Protein AF-A0A9C9YXN4-F1 (afdb_monomer_lite)

Foldseek 3Di:
DDDDDDDDDDDDDDDDDDDDALKDWFAFLVRWIWIARLVFQAIWTADPVRDIDQDDADWTATVVRDIWGADPRGTPDDPSSVVSVVPDPPPPPQAPDLCLLVVLLCFQLNPVRLVVVPPLNVVSVVLVVVVVVQCVVCVVVVNNNDDDPSSVVSVVSVVPCPSRPGDDRQDDCVPDQLLRVLLCFQLPSVNVVVVPPLNVVSVVLVVVLCVQCVVVVHPPDCDPSSVVSVVLVVVCPSRNGHCPVCVVVVD

Structure (mmCIF, N/CA/C/O backbone):
data_AF-A0A9C9YXN4-F1
#
_entry.id   AF-A0A9C9YXN4-F1
#
loop_
_atom_site.group_PDB
_atom_site.id
_atom_site.type_symbol
_atom_site.label_atom_id
_atom_site.label_alt_id
_atom_site.label_comp_id
_atom_site.label_asym_id
_atom_site.label_entity_id
_atom_site.label_seq_id
_atom_site.pdbx_PDB_ins_code
_atom_site.Cartn_x
_atom_site.Cartn_y
_atom_site.Cartn_z
_atom_site.occupancy
_atom_site.B_iso_or_equiv
_atom_site.auth_seq_id
_atom_site.auth_comp_id
_atom_site.auth_asym_id
_atom_site.auth_atom_id
_atom_site.pdbx_PDB_model_num
ATOM 1 N N . MET A 1 1 ? 14.602 47.178 -38.884 1.00 38.16 1 MET A N 1
ATOM 2 C CA . MET A 1 1 ? 14.966 46.500 -40.149 1.00 38.16 1 MET A CA 1
ATOM 3 C C . MET A 1 1 ? 14.949 44.998 -39.860 1.00 38.16 1 MET A C 1
ATOM 5 O O . MET A 1 1 ? 15.816 44.537 -39.139 1.00 38.16 1 MET A O 1
ATOM 9 N N . SER A 1 2 ? 13.812 44.312 -40.010 1.00 36.72 2 SER A N 1
ATOM 10 C CA . SER A 1 2 ? 13.400 43.561 -41.219 1.00 36.72 2 SER A CA 1
ATOM 11 C C . SER A 1 2 ? 14.492 42.596 -41.718 1.00 36.72 2 SER A C 1
ATOM 13 O O . SER A 1 2 ? 15.479 43.059 -42.269 1.00 36.72 2 SER A O 1
ATOM 15 N N . MET A 1 3 ? 14.368 41.287 -41.429 1.00 41.22 3 MET A N 1
ATOM 16 C CA . MET A 1 3 ? 13.885 40.204 -42.334 1.00 41.22 3 MET A CA 1
ATOM 17 C C . MET A 1 3 ? 15.101 39.442 -42.939 1.00 41.22 3 MET A C 1
ATOM 19 O O . MET A 1 3 ? 16.009 40.088 -43.433 1.00 41.22 3 MET A O 1
ATOM 23 N N . ARG A 1 4 ? 15.259 38.106 -42.900 1.00 47.56 4 ARG A N 1
ATOM 24 C CA . ARG A 1 4 ? 14.426 37.060 -43.523 1.00 47.56 4 ARG A CA 1
ATOM 25 C C . ARG A 1 4 ? 14.815 35.635 -43.077 1.00 47.56 4 ARG A C 1
ATOM 27 O O . ARG A 1 4 ? 15.971 35.339 -42.806 1.00 47.56 4 ARG A O 1
ATOM 34 N N . PHE A 1 5 ? 13.790 34.787 -43.114 1.00 48.50 5 PHE A N 1
ATOM 35 C CA . PHE A 1 5 ? 13.732 33.324 -43.075 1.00 48.50 5 PHE A CA 1
ATOM 36 C C . PHE A 1 5 ? 14.704 32.590 -44.020 1.00 48.50 5 PHE A C 1
ATOM 38 O O . PHE A 1 5 ? 14.835 32.990 -45.174 1.00 48.50 5 PHE A O 1
ATOM 45 N N . PHE A 1 6 ? 15.182 31.413 -43.594 1.00 48.78 6 PHE A N 1
ATOM 46 C CA . PHE A 1 6 ? 15.255 30.220 -44.450 1.00 48.78 6 PHE A CA 1
ATOM 47 C C . PHE A 1 6 ? 14.801 28.979 -43.665 1.00 48.78 6 PHE A C 1
ATOM 49 O O . PHE A 1 6 ? 15.363 28.625 -42.632 1.00 48.78 6 PHE A O 1
ATOM 56 N N . LEU A 1 7 ? 13.731 28.364 -44.167 1.00 50.19 7 LEU A N 1
ATOM 57 C CA . LEU A 1 7 ? 13.176 27.075 -43.763 1.00 50.19 7 LEU A CA 1
ATOM 58 C C . LEU A 1 7 ? 14.122 25.945 -44.193 1.00 50.19 7 LEU A C 1
ATOM 60 O O . LEU A 1 7 ? 14.446 25.858 -45.374 1.00 50.19 7 LEU A O 1
ATOM 64 N N . ILE A 1 8 ? 14.470 25.032 -43.284 1.00 53.16 8 ILE A N 1
ATOM 65 C CA . ILE A 1 8 ? 14.854 23.661 -43.651 1.00 53.16 8 ILE A CA 1
ATOM 66 C C . ILE A 1 8 ? 14.027 22.710 -42.789 1.00 53.16 8 ILE A C 1
ATOM 68 O O . ILE A 1 8 ? 14.271 22.532 -41.598 1.00 53.16 8 ILE A O 1
ATOM 72 N N . ALA A 1 9 ? 13.002 22.134 -43.413 1.00 51.09 9 ALA A N 1
ATOM 73 C CA . ALA A 1 9 ? 12.218 21.038 -42.873 1.00 51.09 9 ALA A CA 1
ATOM 74 C C . ALA A 1 9 ? 13.065 19.754 -42.919 1.00 51.09 9 ALA A C 1
ATOM 76 O O . ALA A 1 9 ? 13.276 19.182 -43.985 1.00 51.09 9 ALA A O 1
ATOM 77 N N . GLY A 1 10 ? 13.577 19.324 -41.765 1.00 50.50 10 GLY A N 1
ATOM 78 C CA . GLY A 1 10 ? 14.270 18.046 -41.595 1.00 50.50 10 GLY A CA 1
ATOM 79 C C . GLY A 1 10 ? 13.331 16.998 -41.005 1.00 50.50 10 GLY A C 1
ATOM 80 O O . GLY A 1 10 ? 13.130 16.953 -39.795 1.00 50.50 10 GLY A O 1
ATOM 81 N N . LEU A 1 11 ? 12.742 16.173 -41.870 1.00 52.31 11 LEU A N 1
ATOM 82 C CA . LEU A 1 11 ? 11.921 15.011 -41.530 1.00 52.31 11 LEU A CA 1
ATOM 83 C C . LEU A 1 11 ? 12.781 13.962 -40.790 1.00 52.31 11 LEU A C 1
ATOM 85 O O . LEU A 1 11 ? 13.548 13.230 -41.411 1.00 52.31 11 LEU A O 1
ATOM 89 N N . LEU A 1 12 ? 12.680 13.893 -39.459 1.00 45.12 12 LEU A N 1
ATOM 90 C CA . LEU A 1 12 ? 13.356 12.883 -38.634 1.00 45.12 12 LEU A CA 1
ATOM 91 C C . LEU A 1 12 ? 12.566 11.566 -38.667 1.00 45.12 12 LEU A C 1
ATOM 93 O O . LEU A 1 12 ? 11.611 11.360 -37.921 1.00 45.12 12 LEU A O 1
ATOM 97 N N . MET A 1 13 ? 12.975 10.679 -39.575 1.00 40.78 13 MET A N 1
ATOM 98 C CA . MET A 1 13 ? 12.521 9.292 -39.668 1.00 40.78 13 MET A CA 1
ATOM 99 C C . MET A 1 13 ? 12.935 8.532 -38.396 1.00 40.78 13 MET A C 1
ATOM 101 O O . MET A 1 13 ? 14.123 8.364 -38.116 1.00 40.78 13 MET A O 1
ATOM 105 N N . ALA A 1 14 ? 11.960 8.075 -37.610 1.00 42.03 14 ALA A N 1
ATOM 106 C CA . ALA A 1 14 ? 12.199 7.222 -36.453 1.00 42.03 14 ALA A CA 1
ATOM 107 C C . ALA A 1 14 ? 12.629 5.821 -36.921 1.00 42.03 14 ALA A C 1
ATOM 109 O O . ALA A 1 14 ? 11.823 5.050 -37.441 1.00 42.03 14 ALA A O 1
ATOM 110 N N . ILE A 1 15 ? 13.909 5.493 -36.742 1.00 42.81 15 ILE A N 1
ATOM 111 C CA . ILE A 1 15 ? 14.441 4.153 -36.999 1.00 42.81 15 ILE A CA 1
ATOM 112 C C . ILE A 1 15 ? 13.930 3.221 -35.892 1.00 42.81 15 ILE A C 1
ATOM 114 O O . ILE A 1 15 ? 14.410 3.246 -34.758 1.00 42.81 15 ILE A O 1
ATOM 118 N N . VAL A 1 16 ? 12.938 2.397 -36.225 1.00 37.47 16 VAL A N 1
ATOM 119 C CA . VAL A 1 16 ? 12.458 1.291 -35.387 1.00 37.47 16 VAL A CA 1
ATOM 120 C C . VAL A 1 16 ? 13.490 0.164 -35.460 1.00 37.47 16 VAL A C 1
ATOM 122 O O . VAL A 1 16 ? 13.587 -0.528 -36.470 1.00 37.47 16 VAL A O 1
ATOM 125 N N . LEU A 1 17 ? 14.285 -0.028 -34.404 1.00 41.09 17 LEU A N 1
ATOM 126 C CA . LEU A 1 17 ? 15.191 -1.176 -34.295 1.00 41.09 17 LEU A CA 1
ATOM 127 C C . LEU A 1 17 ? 14.387 -2.425 -33.874 1.00 41.09 17 LEU A C 1
ATOM 129 O O . LEU A 1 17 ? 13.816 -2.428 -32.779 1.00 41.09 17 LEU A O 1
ATOM 133 N N . PRO A 1 18 ? 14.321 -3.487 -34.701 1.00 39.50 18 PRO A N 1
ATOM 134 C CA . PRO A 1 18 ? 13.612 -4.714 -34.357 1.00 39.50 18 PRO A CA 1
ATOM 135 C C . PRO A 1 18 ? 14.309 -5.438 -33.197 1.00 39.50 18 PRO A C 1
ATOM 137 O O . PRO A 1 18 ? 15.534 -5.421 -33.068 1.00 39.50 18 PRO A O 1
ATOM 140 N N . GLY A 1 19 ? 13.510 -6.078 -32.338 1.00 41.53 19 GLY A N 1
ATOM 141 C CA . GLY A 1 19 ? 13.997 -6.856 -31.201 1.00 41.53 19 GLY A CA 1
ATOM 142 C C . GLY A 1 19 ? 15.050 -7.877 -31.634 1.00 41.53 19 GLY A C 1
ATOM 143 O O . GLY A 1 19 ? 14.799 -8.703 -32.507 1.00 41.53 19 GLY A O 1
ATOM 144 N N . GLN A 1 20 ? 16.236 -7.805 -31.026 1.00 48.00 20 GLN A N 1
ATOM 145 C CA . GLN A 1 20 ? 17.356 -8.674 -31.376 1.00 48.00 20 GLN A CA 1
ATOM 146 C C . GLN A 1 20 ? 17.049 -10.110 -30.938 1.00 48.00 20 GLN A C 1
ATOM 148 O O . GLN A 1 20 ? 17.112 -10.443 -29.751 1.00 48.00 20 GLN A O 1
ATOM 153 N N . ALA A 1 21 ? 16.683 -10.954 -31.904 1.00 55.66 21 ALA A N 1
ATOM 154 C CA . ALA A 1 21 ? 16.709 -12.399 -31.741 1.00 55.66 21 ALA A CA 1
ATOM 155 C C . ALA A 1 21 ? 18.143 -12.840 -31.403 1.00 55.66 21 ALA A C 1
ATOM 157 O O . ALA A 1 21 ? 19.109 -12.156 -31.741 1.00 55.66 21 ALA A O 1
ATOM 158 N N . ALA A 1 22 ? 18.292 -13.970 -30.710 1.00 68.19 22 ALA A N 1
ATOM 159 C CA . ALA A 1 22 ? 19.607 -14.564 -30.510 1.00 68.19 22 ALA A CA 1
ATOM 160 C C . ALA A 1 22 ? 20.182 -14.903 -31.895 1.00 68.19 22 ALA A C 1
ATOM 162 O O . ALA A 1 22 ? 19.647 -15.753 -32.603 1.00 68.19 22 ALA A O 1
ATOM 163 N N . GLU A 1 23 ? 21.209 -14.170 -32.308 1.00 81.56 23 GLU A N 1
ATOM 164 C CA . GLU A 1 23 ? 21.681 -14.157 -33.688 1.00 81.56 23 GLU A CA 1
ATOM 165 C C . GLU A 1 23 ? 23.178 -14.453 -33.714 1.00 81.56 23 GLU A C 1
ATOM 167 O O . GLU A 1 23 ? 23.976 -13.805 -33.034 1.00 81.56 23 GLU A O 1
ATOM 172 N N . TRP A 1 24 ? 23.554 -15.458 -34.495 1.00 89.00 24 TRP A N 1
ATOM 173 C CA . TRP A 1 24 ? 24.938 -15.757 -34.831 1.00 89.00 24 TRP A CA 1
ATOM 174 C C . TRP A 1 24 ? 25.260 -15.059 -36.154 1.00 89.00 24 TRP A C 1
ATOM 176 O O . TRP A 1 24 ? 24.463 -15.134 -37.085 1.00 89.00 24 TRP A O 1
ATOM 186 N N . ARG A 1 25 ? 26.391 -14.351 -36.241 1.00 90.62 25 ARG A N 1
ATOM 187 C CA . ARG A 1 25 ? 26.780 -13.554 -37.418 1.00 90.62 25 ARG A CA 1
ATOM 188 C C . ARG A 1 25 ? 28.202 -13.895 -37.849 1.00 90.62 25 ARG A C 1
ATOM 190 O O . ARG A 1 25 ? 29.079 -14.008 -36.995 1.00 90.62 25 ARG A O 1
ATOM 197 N N . GLN A 1 26 ? 28.411 -14.009 -39.156 1.00 89.94 26 GLN A N 1
ATOM 198 C CA . GLN A 1 26 ? 29.707 -14.228 -39.803 1.00 89.94 26 GLN A CA 1
ATOM 199 C C . GLN A 1 26 ? 29.714 -13.602 -41.207 1.00 89.94 26 GLN A C 1
ATOM 201 O O . GLN A 1 26 ? 28.754 -12.945 -41.612 1.00 89.94 26 GLN A O 1
ATOM 206 N N . GLN A 1 27 ? 30.795 -13.806 -41.960 1.00 93.62 27 GLN A N 1
ATOM 207 C CA . GLN A 1 27 ? 30.863 -13.483 -43.385 1.00 93.62 27 GLN A CA 1
ATOM 208 C C . GLN A 1 27 ? 31.107 -14.744 -44.215 1.00 93.62 27 GLN A C 1
ATOM 210 O O . GLN A 1 27 ? 31.863 -15.633 -43.818 1.00 93.62 27 GLN A O 1
ATOM 215 N N . LEU 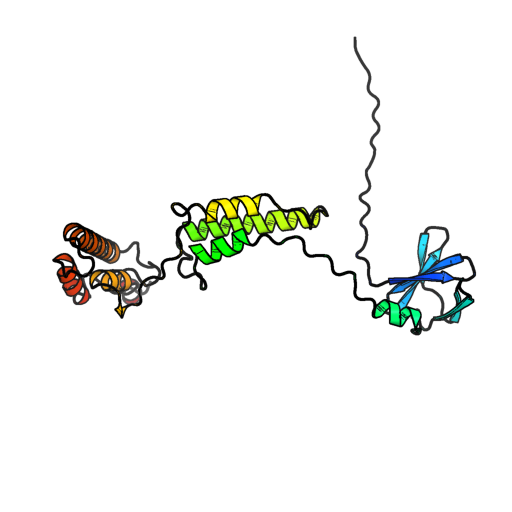A 1 28 ? 30.469 -14.813 -45.381 1.00 92.06 28 LEU A N 1
ATOM 216 C CA . LEU A 1 28 ? 30.803 -15.782 -46.421 1.00 92.06 28 LEU A CA 1
ATOM 217 C C . LEU A 1 28 ? 32.194 -15.474 -47.000 1.00 92.06 28 LEU A C 1
ATOM 219 O O . LEU A 1 28 ? 32.697 -14.356 -46.887 1.00 92.06 28 LEU A O 1
ATOM 223 N N . SER A 1 29 ? 32.821 -16.444 -47.665 1.00 91.88 29 SER A N 1
ATOM 224 C CA . SER A 1 29 ? 34.149 -16.270 -48.275 1.00 91.88 29 SER A CA 1
ATOM 225 C C . SER A 1 29 ? 34.203 -15.185 -49.359 1.00 91.88 29 SER A C 1
ATOM 227 O O . SER A 1 29 ? 35.282 -14.723 -49.707 1.00 91.88 29 SER A O 1
ATOM 229 N N . ASN A 1 30 ? 33.050 -14.780 -49.896 1.00 88.31 30 ASN A N 1
ATOM 230 C CA . ASN A 1 30 ? 32.906 -13.672 -50.841 1.00 88.31 30 ASN A CA 1
ATOM 231 C C . ASN A 1 30 ? 32.671 -12.306 -50.156 1.00 88.31 30 ASN A C 1
ATOM 233 O O . ASN A 1 30 ? 32.383 -11.327 -50.838 1.00 88.31 30 ASN A O 1
ATOM 237 N N . GLY A 1 31 ? 32.757 -12.238 -48.823 1.00 86.31 31 GLY A N 1
ATOM 238 C CA . GLY A 1 31 ? 32.583 -11.018 -48.031 1.00 86.31 31 GLY A CA 1
ATOM 239 C C . GLY A 1 31 ? 31.132 -10.668 -47.687 1.00 86.31 31 GLY A C 1
ATOM 240 O O . GLY A 1 31 ? 30.907 -9.717 -46.941 1.00 86.31 31 GLY A O 1
ATOM 241 N N . GLN A 1 32 ? 30.138 -11.422 -48.172 1.00 89.62 32 GLN A N 1
ATOM 242 C CA . GLN A 1 32 ? 28.739 -11.144 -47.844 1.00 89.62 32 GLN A CA 1
ATOM 243 C C . GLN A 1 32 ? 28.439 -11.450 -46.368 1.00 89.62 32 GLN A C 1
ATOM 245 O O . GLN A 1 32 ? 28.763 -12.548 -45.896 1.00 89.62 32 GLN A O 1
ATOM 250 N N . PRO A 1 33 ? 27.782 -10.534 -45.632 1.00 91.75 33 PRO A N 1
ATOM 251 C CA . PRO A 1 33 ? 27.329 -10.809 -44.277 1.00 91.75 33 PRO A CA 1
ATOM 252 C C . PRO A 1 33 ? 26.296 -11.934 -44.272 1.00 91.75 33 PRO A C 1
ATOM 254 O O . PRO A 1 33 ? 25.341 -11.921 -45.052 1.00 91.75 33 PRO A O 1
ATOM 257 N N . VAL A 1 34 ? 26.467 -12.881 -43.354 1.00 92.44 34 VAL A N 1
ATOM 258 C CA . VAL A 1 34 ? 25.523 -13.967 -43.097 1.00 92.44 34 VAL A CA 1
ATOM 259 C C . VAL A 1 34 ? 25.132 -13.966 -41.628 1.00 92.44 34 VAL A C 1
ATOM 261 O O . VAL A 1 34 ? 25.968 -13.768 -40.742 1.00 92.44 34 VAL A O 1
ATOM 264 N N . SER A 1 35 ? 23.857 -14.216 -41.353 1.00 91.94 35 SER A N 1
ATOM 265 C CA . SER A 1 35 ? 23.390 -14.442 -39.998 1.00 91.94 35 SER A CA 1
ATOM 266 C C . SER A 1 35 ? 22.427 -15.603 -39.883 1.00 91.94 35 SER A C 1
ATOM 268 O O . SER A 1 35 ? 21.766 -16.009 -40.840 1.00 91.94 35 SER A O 1
ATOM 270 N N . VAL A 1 36 ? 22.392 -16.162 -38.681 1.00 91.31 36 VAL A N 1
ATOM 271 C CA . VAL A 1 36 ? 21.571 -17.304 -38.318 1.00 91.31 36 VAL A CA 1
ATOM 272 C C . VAL A 1 36 ? 20.818 -16.950 -37.050 1.00 91.31 36 VAL A C 1
ATOM 274 O O . VAL A 1 36 ? 21.424 -16.674 -36.014 1.00 91.31 36 VAL A O 1
ATOM 277 N N . ASP A 1 37 ? 19.492 -16.999 -37.119 1.00 88.75 37 ASP A N 1
ATOM 278 C CA . ASP A 1 37 ? 18.657 -17.013 -35.921 1.00 88.75 37 ASP A CA 1
ATOM 279 C C . ASP A 1 37 ? 18.936 -18.322 -35.178 1.00 88.75 37 ASP A C 1
ATOM 281 O O . ASP A 1 37 ? 18.586 -19.405 -35.648 1.00 88.75 37 ASP A O 1
ATOM 285 N N . THR A 1 38 ? 19.586 -18.244 -34.020 1.00 85.69 38 THR A N 1
ATOM 286 C CA . THR A 1 38 ? 20.049 -19.434 -33.307 1.00 85.69 38 THR A CA 1
ATOM 287 C C . THR A 1 38 ? 18.899 -20.237 -32.698 1.00 85.69 38 THR A C 1
ATOM 289 O O . THR A 1 38 ? 19.090 -21.411 -32.381 1.00 85.69 38 THR A O 1
ATOM 292 N N . ARG A 1 39 ? 17.686 -19.671 -32.591 1.00 84.94 39 ARG A N 1
ATOM 293 C CA . ARG A 1 39 ? 16.484 -20.393 -32.144 1.00 84.94 39 ARG A CA 1
ATOM 294 C C . ARG A 1 39 ? 15.838 -21.191 -33.265 1.00 84.94 39 ARG A C 1
ATOM 296 O O . ARG A 1 39 ? 15.339 -22.284 -33.013 1.00 84.94 39 ARG A O 1
ATOM 303 N N . THR A 1 40 ? 15.792 -20.635 -34.474 1.00 88.06 40 THR A N 1
ATOM 304 C CA . THR A 1 40 ? 15.048 -21.227 -35.603 1.00 88.06 40 THR A CA 1
ATOM 305 C C . THR A 1 40 ? 15.942 -21.833 -36.679 1.00 88.06 40 THR A C 1
ATOM 307 O O . THR A 1 40 ? 15.446 -22.528 -37.561 1.00 88.06 40 THR A O 1
ATOM 310 N N . ASN A 1 41 ? 17.251 -21.595 -36.605 1.00 89.81 41 ASN A N 1
ATOM 311 C CA . ASN A 1 41 ? 18.267 -21.921 -37.609 1.00 89.81 41 ASN A CA 1
ATOM 312 C C . ASN A 1 41 ? 18.047 -21.288 -38.975 1.00 89.81 41 ASN A C 1
ATOM 314 O O . ASN A 1 41 ? 18.693 -21.692 -39.940 1.00 89.81 41 ASN A O 1
ATOM 318 N N . ARG A 1 42 ? 17.163 -20.296 -39.079 1.00 91.81 42 ARG A N 1
ATOM 319 C CA . ARG A 1 42 ? 16.948 -19.589 -40.337 1.00 91.81 42 ARG A CA 1
ATOM 320 C C . ARG A 1 42 ? 18.170 -18.758 -40.675 1.00 91.81 42 ARG A C 1
ATOM 322 O O . ARG A 1 42 ? 18.612 -17.953 -39.857 1.00 91.81 42 ARG A O 1
ATOM 329 N N . VAL A 1 43 ? 18.673 -18.959 -41.887 1.00 92.06 43 VAL A N 1
ATOM 330 C CA . VAL A 1 43 ? 19.815 -18.223 -42.423 1.00 92.06 43 VAL A CA 1
ATOM 331 C C . VAL A 1 43 ? 19.360 -17.072 -43.297 1.00 92.06 43 VAL A C 1
ATOM 333 O O . VAL A 1 43 ? 18.429 -17.202 -44.096 1.00 92.06 43 VAL A O 1
ATOM 336 N N . ARG A 1 44 ? 20.042 -15.945 -43.144 1.00 91.88 44 ARG A N 1
ATOM 337 C CA . ARG A 1 44 ? 19.880 -14.754 -43.966 1.00 91.88 44 ARG A CA 1
ATOM 338 C C . ARG A 1 44 ? 21.237 -14.258 -44.424 1.00 91.88 44 ARG A C 1
ATOM 340 O O . ARG A 1 44 ? 22.209 -14.325 -43.678 1.00 91.88 44 ARG A O 1
ATOM 347 N N . VAL A 1 45 ? 21.277 -13.755 -45.647 1.00 92.12 45 VAL A N 1
ATOM 348 C CA . VAL A 1 45 ? 22.415 -13.028 -46.206 1.00 92.12 45 VAL A CA 1
ATOM 349 C C . VAL A 1 45 ? 21.971 -11.642 -46.629 1.00 92.12 45 VAL A C 1
ATOM 351 O O . VAL A 1 45 ? 20.794 -11.434 -46.922 1.00 92.12 45 VAL A O 1
ATOM 354 N N . TRP A 1 46 ? 22.909 -10.702 -46.645 1.00 86.88 46 TRP A N 1
ATOM 355 C CA . TRP A 1 46 ? 22.664 -9.342 -47.109 1.00 86.88 46 TRP A CA 1
ATOM 356 C C . TRP A 1 46 ? 23.374 -9.099 -48.438 1.00 86.88 46 TRP A C 1
ATOM 358 O O . TRP A 1 46 ? 24.542 -9.468 -48.606 1.00 86.88 46 TRP A O 1
ATOM 368 N N . ASN A 1 47 ? 22.658 -8.511 -49.396 1.00 81.44 47 ASN A N 1
ATOM 369 C CA . ASN A 1 47 ? 23.263 -8.024 -50.634 1.00 81.44 47 ASN A CA 1
ATOM 370 C C . ASN A 1 47 ? 23.969 -6.672 -50.398 1.00 81.44 47 ASN A C 1
ATOM 372 O O . ASN A 1 47 ? 23.931 -6.111 -49.301 1.00 81.44 47 ASN A O 1
ATOM 376 N N . SER A 1 48 ? 24.634 -6.154 -51.432 1.00 76.44 48 SER A N 1
ATOM 377 C CA . SER A 1 48 ? 25.283 -4.834 -51.404 1.00 76.44 48 SER A CA 1
ATOM 378 C C . SER A 1 48 ? 24.312 -3.687 -51.123 1.00 76.44 48 SER A C 1
ATOM 380 O O . SER A 1 48 ? 24.727 -2.657 -50.600 1.00 76.44 48 SER A O 1
ATOM 382 N N . ASP A 1 49 ? 23.031 -3.891 -51.430 1.00 78.00 49 ASP A N 1
ATOM 383 C CA . ASP A 1 49 ? 21.959 -2.908 -51.270 1.00 78.00 49 ASP A CA 1
ATOM 384 C C . ASP A 1 49 ? 21.341 -2.946 -49.857 1.00 78.00 49 ASP A C 1
ATOM 386 O O . ASP A 1 49 ? 20.446 -2.167 -49.536 1.00 78.00 49 ASP A O 1
ATOM 390 N N . GLY A 1 50 ? 21.835 -3.835 -48.983 1.00 76.12 50 GLY A N 1
ATOM 391 C CA . GLY A 1 50 ? 21.375 -3.982 -47.602 1.00 76.12 50 GLY A CA 1
ATOM 392 C C . GLY A 1 50 ? 20.067 -4.764 -47.446 1.00 76.12 50 GLY A C 1
ATOM 393 O O . GLY A 1 50 ? 19.529 -4.837 -46.338 1.00 76.12 50 GLY A O 1
ATOM 394 N N . GLU A 1 51 ? 19.560 -5.385 -48.510 1.00 82.12 51 GLU A N 1
ATOM 395 C CA . GLU A 1 51 ? 18.376 -6.238 -48.466 1.00 82.12 51 GLU A CA 1
ATOM 396 C C . GLU A 1 51 ? 18.715 -7.643 -47.962 1.00 82.12 51 GLU A C 1
ATOM 398 O O . GLU A 1 51 ? 19.736 -8.237 -48.318 1.00 82.12 51 GLU A O 1
ATOM 403 N N . SER A 1 52 ? 17.826 -8.194 -47.131 1.00 84.31 52 SER A N 1
ATOM 404 C CA . SER A 1 52 ? 17.979 -9.540 -46.586 1.00 84.31 52 SER A CA 1
ATOM 405 C C . SER A 1 52 ? 17.337 -10.584 -47.495 1.00 84.31 52 SER A C 1
ATOM 407 O O . SER A 1 52 ? 16.134 -10.541 -47.755 1.00 84.31 52 SER A O 1
ATOM 409 N N . MET A 1 53 ? 18.124 -11.577 -47.898 1.00 87.69 53 MET A N 1
ATOM 410 C CA . MET A 1 53 ? 17.696 -12.697 -48.732 1.00 87.69 53 MET A CA 1
ATOM 411 C C . MET A 1 53 ? 17.966 -14.037 -48.033 1.00 87.69 53 MET A C 1
ATOM 413 O O . MET A 1 53 ? 18.874 -14.134 -47.198 1.00 87.69 53 MET A O 1
ATOM 417 N N . PRO A 1 54 ? 17.189 -15.093 -48.334 1.00 86.81 54 PRO A N 1
ATOM 418 C CA . PRO A 1 54 ? 17.526 -16.439 -47.887 1.00 86.81 54 PRO A CA 1
ATOM 419 C C . PRO A 1 54 ? 18.835 -16.908 -48.537 1.00 86.81 54 PRO A C 1
ATOM 421 O O . PRO A 1 54 ? 19.132 -16.560 -49.679 1.00 86.81 54 PRO A O 1
ATOM 424 N N . LEU A 1 55 ? 19.598 -17.738 -47.823 1.00 90.75 55 LEU A N 1
ATOM 425 C CA . LEU A 1 55 ? 20.740 -18.443 -48.404 1.00 90.75 55 LEU A CA 1
ATOM 426 C C . LEU A 1 55 ? 20.266 -19.766 -49.018 1.00 90.75 55 LEU A C 1
ATOM 428 O O . LEU A 1 55 ? 19.523 -20.513 -48.378 1.00 90.75 55 LEU A O 1
ATOM 432 N N . TRP A 1 56 ? 20.688 -20.043 -50.252 1.00 87.62 56 TRP A N 1
ATOM 433 C CA . TRP A 1 56 ? 20.341 -21.272 -50.965 1.00 87.62 56 TRP A CA 1
ATOM 434 C C . TRP A 1 56 ? 20.925 -22.516 -50.293 1.00 87.62 56 TRP A C 1
ATOM 436 O O . TRP A 1 56 ? 21.968 -22.462 -49.639 1.00 87.62 56 TRP A O 1
ATOM 446 N N . ASP A 1 57 ? 20.259 -23.651 -50.491 1.00 92.38 57 ASP A N 1
ATOM 447 C CA . ASP A 1 57 ? 20.723 -24.941 -49.992 1.00 92.38 57 ASP A CA 1
ATOM 448 C C . ASP A 1 57 ? 22.094 -25.305 -50.575 1.00 92.38 57 ASP A C 1
ATOM 450 O O . ASP A 1 57 ? 22.369 -25.077 -51.753 1.00 92.38 57 ASP A O 1
ATOM 454 N N . GLY A 1 58 ? 22.958 -25.878 -49.740 1.00 91.50 58 GLY A N 1
ATOM 455 C CA . GLY A 1 58 ? 24.325 -26.221 -50.119 1.00 91.50 58 GLY A CA 1
ATOM 456 C C . GLY A 1 58 ? 25.332 -26.024 -48.993 1.00 91.50 58 GLY A C 1
ATOM 457 O O . GLY A 1 58 ? 24.982 -25.668 -47.866 1.00 91.50 58 GLY A O 1
ATOM 458 N N . VAL A 1 59 ? 26.599 -26.284 -49.308 1.00 94.12 59 VAL A N 1
ATOM 459 C CA . VAL A 1 59 ? 27.730 -26.046 -48.405 1.00 94.12 59 VAL A CA 1
ATOM 460 C C . VAL A 1 59 ? 28.362 -24.712 -48.773 1.00 94.12 59 VAL A C 1
ATOM 462 O O . VAL A 1 59 ? 28.792 -24.519 -49.908 1.00 94.12 59 VAL A O 1
ATOM 465 N N . HIS A 1 60 ? 28.435 -23.805 -47.805 1.00 92.44 60 HIS A N 1
ATOM 466 C CA . HIS A 1 60 ? 28.970 -22.461 -47.986 1.00 92.44 60 HIS A CA 1
ATOM 467 C C . HIS A 1 60 ? 30.210 -22.280 -47.130 1.00 92.44 60 HIS A C 1
ATOM 469 O O . HIS A 1 60 ? 30.217 -22.641 -45.949 1.00 92.44 60 HIS A O 1
ATOM 475 N N . ARG A 1 61 ? 31.261 -21.716 -47.725 1.00 94.12 61 ARG A N 1
ATOM 476 C CA . ARG A 1 61 ? 32.500 -21.418 -47.012 1.00 94.12 61 ARG A CA 1
ATOM 477 C C . ARG A 1 61 ? 32.412 -20.048 -46.351 1.00 94.12 61 ARG A C 1
ATOM 479 O O . ARG A 1 61 ? 31.966 -19.082 -46.966 1.00 94.12 61 ARG A O 1
ATOM 486 N N . LEU A 1 62 ? 32.853 -19.978 -45.105 1.00 94.62 62 LEU A N 1
ATOM 487 C CA . LEU A 1 62 ? 32.969 -18.747 -44.336 1.00 94.62 62 LEU A CA 1
ATOM 488 C C . LEU A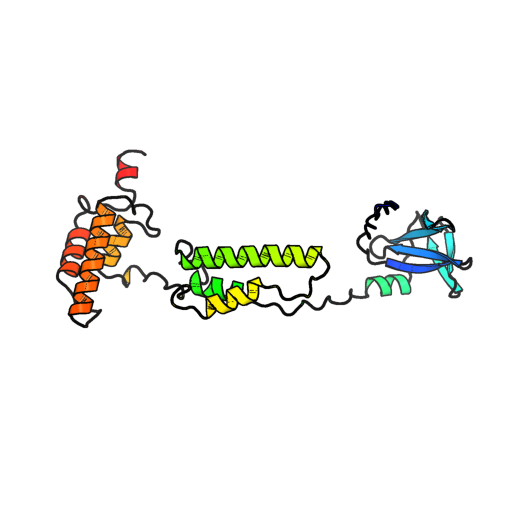 1 62 ? 34.354 -18.119 -44.526 1.00 94.62 62 LEU A C 1
ATOM 490 O O . LEU A 1 62 ? 35.301 -18.778 -44.965 1.00 94.62 62 LEU A O 1
ATOM 494 N N . SER A 1 63 ? 34.475 -16.837 -44.195 1.00 92.19 63 SER A N 1
ATOM 495 C CA . SER A 1 63 ? 35.736 -16.091 -44.285 1.00 92.19 63 SER A CA 1
ATOM 496 C C . SER A 1 63 ? 36.830 -16.629 -43.353 1.00 92.19 63 SER A C 1
ATOM 498 O O . SER A 1 63 ? 38.008 -16.531 -43.682 1.00 92.19 63 SER A O 1
ATOM 500 N N . ASP A 1 64 ? 36.456 -17.267 -42.240 1.00 87.88 64 ASP A N 1
ATOM 501 C CA . ASP A 1 64 ? 37.374 -17.958 -41.319 1.00 87.88 64 ASP A CA 1
ATOM 502 C C . ASP A 1 64 ? 37.855 -19.331 -41.838 1.00 87.88 64 ASP A C 1
ATOM 504 O O . ASP A 1 64 ? 38.584 -20.048 -41.156 1.00 87.88 64 ASP A O 1
ATOM 508 N N . GLY A 1 65 ? 37.452 -19.707 -43.056 1.00 87.94 65 GLY A N 1
ATOM 509 C CA . GLY A 1 65 ? 37.825 -20.955 -43.711 1.00 87.94 65 GLY A CA 1
ATOM 510 C C . GLY A 1 65 ? 36.946 -22.154 -43.350 1.00 87.94 65 GLY A C 1
ATOM 511 O O . GLY A 1 65 ? 37.053 -23.177 -44.037 1.00 87.94 65 GLY A O 1
ATOM 512 N N . SER A 1 66 ? 36.069 -22.030 -42.346 1.00 89.81 66 SER A N 1
ATOM 513 C CA . SER A 1 66 ? 35.100 -23.060 -41.960 1.00 89.81 66 SER A CA 1
ATOM 514 C C . SER A 1 66 ? 33.906 -23.119 -42.925 1.00 89.81 66 SER A C 1
ATOM 516 O O . SER A 1 66 ? 33.818 -22.349 -43.885 1.00 89.81 66 SER A O 1
ATOM 518 N N . THR A 1 67 ? 32.998 -24.081 -42.731 1.00 93.31 67 THR A N 1
ATOM 519 C CA . THR A 1 67 ? 31.832 -24.266 -43.608 1.00 93.31 67 THR A CA 1
ATOM 520 C C . THR A 1 67 ? 30.536 -24.357 -42.817 1.00 93.31 67 THR A C 1
ATOM 522 O O . THR A 1 67 ? 30.501 -24.870 -41.699 1.00 93.31 67 THR A O 1
ATOM 525 N N . ILE A 1 68 ? 29.455 -23.874 -43.425 1.00 92.69 68 ILE A N 1
ATOM 526 C CA . ILE A 1 68 ? 28.083 -24.079 -42.960 1.00 92.69 68 ILE A CA 1
ATOM 527 C C . ILE A 1 68 ? 27.300 -24.821 -44.036 1.00 92.69 68 ILE A C 1
ATOM 529 O O . ILE A 1 68 ? 27.504 -24.610 -45.229 1.00 92.69 68 ILE A O 1
ATOM 533 N N . THR A 1 69 ? 26.394 -25.699 -43.617 1.00 94.06 69 THR A N 1
ATOM 534 C CA . THR A 1 69 ? 25.512 -26.430 -44.533 1.00 94.06 69 THR A CA 1
ATOM 535 C C . THR A 1 69 ? 24.093 -25.911 -44.382 1.00 94.06 69 THR A C 1
ATOM 537 O O . THR A 1 69 ? 23.566 -25.893 -43.271 1.00 94.06 69 THR A O 1
ATOM 540 N N . VAL A 1 70 ? 23.466 -25.519 -45.487 1.00 94.12 70 VAL A N 1
ATOM 541 C CA . VAL A 1 70 ? 22.080 -25.048 -45.532 1.00 94.12 70 VAL A CA 1
ATOM 542 C C . VAL A 1 70 ? 21.196 -26.120 -46.160 1.00 94.12 70 VAL A C 1
ATOM 544 O O . VAL A 1 70 ? 21.512 -26.651 -47.224 1.00 94.12 70 VAL A O 1
ATOM 547 N N . ARG A 1 71 ? 20.097 -26.459 -45.481 1.00 90.06 71 ARG A N 1
ATOM 548 C CA . ARG A 1 71 ? 19.077 -27.406 -45.946 1.00 90.06 71 ARG A CA 1
ATOM 549 C C . ARG A 1 71 ? 17.689 -26.841 -45.686 1.00 90.06 71 ARG A C 1
ATOM 551 O O . ARG A 1 71 ? 17.311 -26.644 -44.532 1.00 90.06 71 ARG A O 1
ATOM 558 N N . ARG A 1 72 ? 16.901 -26.660 -46.742 1.00 87.88 72 ARG A N 1
ATOM 559 C CA . ARG A 1 72 ? 15.575 -26.032 -46.730 1.00 87.88 72 ARG A CA 1
ATOM 560 C C . ARG A 1 72 ? 15.601 -24.639 -46.090 1.00 87.88 72 ARG A C 1
ATOM 562 O O . ARG A 1 72 ? 14.728 -24.310 -45.289 1.00 87.88 72 ARG A O 1
ATOM 569 N N . GLY A 1 73 ? 16.637 -23.851 -46.391 1.00 85.06 73 GLY A N 1
ATOM 570 C CA . GLY A 1 73 ? 16.829 -22.510 -45.820 1.00 85.06 73 GLY A CA 1
ATOM 571 C C . GLY A 1 73 ? 17.165 -22.488 -44.320 1.00 85.06 73 GLY A C 1
ATOM 572 O O . GLY A 1 73 ? 17.015 -21.452 -43.666 1.00 85.06 73 GLY A O 1
ATOM 573 N N . LEU A 1 74 ? 17.598 -23.624 -43.759 1.00 91.38 74 LEU A N 1
ATOM 574 C CA . LEU A 1 74 ? 18.027 -23.760 -42.367 1.00 91.38 74 LEU A CA 1
ATOM 575 C C . LEU A 1 74 ? 19.489 -24.192 -42.290 1.00 91.38 74 LEU A C 1
ATOM 577 O O . LEU A 1 74 ? 19.897 -25.103 -43.011 1.00 91.38 74 LEU A O 1
ATOM 581 N N . VAL A 1 75 ? 20.264 -23.608 -41.378 1.00 91.75 75 VAL A N 1
ATOM 582 C CA . VAL A 1 75 ? 21.634 -24.071 -41.122 1.00 91.75 75 VAL A CA 1
ATOM 583 C C . VAL A 1 75 ? 21.610 -25.354 -40.302 1.00 91.75 75 VAL A C 1
ATOM 585 O O . VAL A 1 75 ? 20.972 -25.426 -39.249 1.00 91.75 75 VAL A O 1
ATOM 588 N N . VAL A 1 76 ? 22.341 -26.365 -40.769 1.00 92.31 76 VAL A N 1
ATOM 589 C CA . VAL A 1 76 ? 22.683 -27.541 -39.968 1.00 92.31 76 VAL A CA 1
ATOM 590 C C . VAL A 1 76 ? 23.603 -27.073 -38.834 1.00 92.31 76 VAL A C 1
ATOM 592 O O . VAL A 1 76 ? 24.677 -26.547 -39.127 1.00 92.31 76 VAL A O 1
ATOM 595 N N . PRO A 1 77 ? 23.204 -27.209 -37.556 1.00 86.25 77 PRO A N 1
ATOM 596 C CA . PRO A 1 77 ? 23.933 -26.597 -36.450 1.00 86.25 77 PRO A CA 1
ATOM 597 C C . PRO A 1 77 ? 25.385 -27.076 -36.364 1.00 86.25 77 PRO A C 1
ATOM 599 O O . PRO A 1 77 ? 25.644 -28.275 -36.309 1.00 86.25 77 PRO A O 1
ATOM 602 N N . THR A 1 78 ? 26.312 -26.124 -36.322 1.00 87.31 78 THR A N 1
ATOM 603 C CA . THR A 1 78 ? 27.735 -26.334 -36.031 1.00 87.31 78 THR A CA 1
ATOM 604 C C . THR A 1 78 ? 28.031 -25.976 -34.574 1.00 87.31 78 THR A C 1
ATOM 606 O O . THR A 1 78 ? 27.230 -25.304 -33.921 1.00 87.31 78 THR A O 1
ATOM 609 N N . GLU A 1 79 ? 29.205 -26.360 -34.069 1.00 85.31 79 GLU A N 1
ATOM 610 C CA . GLU A 1 79 ? 29.632 -26.056 -32.694 1.00 85.31 79 GLU A CA 1
ATOM 611 C C . GLU A 1 79 ? 29.583 -24.554 -32.373 1.00 85.31 79 GLU A C 1
ATOM 613 O O . GLU A 1 79 ? 29.144 -24.149 -31.300 1.00 85.31 79 GLU A O 1
ATOM 618 N N . SER A 1 80 ? 29.949 -23.697 -33.330 1.00 83.81 80 SER A N 1
ATOM 619 C CA . SER A 1 80 ? 29.911 -22.241 -33.155 1.00 83.81 80 SER A CA 1
ATOM 620 C C . SER A 1 80 ? 28.484 -21.688 -33.037 1.00 83.81 80 SER A C 1
ATOM 622 O O . SER A 1 80 ? 28.255 -20.737 -32.286 1.00 83.81 80 SER A O 1
ATOM 624 N N . ILE A 1 81 ? 27.513 -22.299 -33.724 1.00 84.56 81 ILE A N 1
ATOM 625 C CA . ILE A 1 81 ? 26.088 -21.950 -33.632 1.00 84.56 81 ILE A CA 1
ATOM 626 C C . ILE A 1 81 ? 25.490 -22.489 -32.328 1.00 84.56 81 ILE A C 1
ATOM 628 O O . ILE A 1 81 ? 24.726 -21.778 -31.677 1.00 84.56 81 ILE A O 1
ATOM 632 N N . ILE A 1 82 ? 25.857 -23.708 -31.916 1.00 85.12 82 ILE A N 1
ATOM 633 C CA . ILE A 1 82 ? 25.445 -24.310 -30.637 1.00 85.12 82 ILE A CA 1
ATOM 634 C C . ILE A 1 82 ? 25.966 -23.459 -29.472 1.00 85.12 82 ILE A C 1
ATOM 636 O O . ILE A 1 82 ? 25.179 -22.964 -28.670 1.00 85.12 82 ILE A O 1
ATOM 640 N N . SER A 1 83 ? 27.258 -23.136 -29.472 1.00 82.69 83 SER A N 1
ATOM 641 C CA . SER A 1 83 ? 27.877 -22.237 -28.495 1.00 82.69 83 SER A CA 1
ATOM 642 C C . SER A 1 83 ? 27.205 -20.857 -28.446 1.00 82.69 83 SER A C 1
ATOM 644 O O . SER A 1 83 ? 27.086 -20.255 -27.380 1.00 82.69 83 SER A O 1
ATOM 646 N N . ALA A 1 84 ? 26.741 -20.327 -29.584 1.00 79.69 84 ALA A N 1
ATOM 647 C CA . ALA A 1 84 ? 26.012 -19.059 -29.626 1.00 79.69 84 ALA A CA 1
ATOM 648 C C . ALA A 1 84 ? 24.581 -19.153 -29.068 1.00 79.69 84 ALA A C 1
ATOM 650 O O . ALA A 1 84 ? 24.075 -18.147 -28.570 1.00 79.69 84 ALA A O 1
ATOM 651 N N . ARG A 1 85 ? 23.940 -20.331 -29.100 1.00 82.56 85 ARG A N 1
ATOM 652 C CA . ARG A 1 85 ? 22.680 -20.585 -28.372 1.00 82.56 85 ARG A CA 1
ATOM 653 C C . ARG A 1 85 ? 22.900 -20.612 -26.865 1.00 82.56 85 ARG A C 1
ATOM 655 O O . ARG A 1 85 ? 22.100 -20.044 -26.127 1.00 82.56 85 ARG A O 1
ATOM 662 N N . ASP A 1 86 ? 23.988 -21.245 -26.433 1.00 76.81 86 ASP A N 1
ATOM 663 C CA . ASP A 1 86 ? 24.288 -21.473 -25.016 1.00 76.81 86 ASP A CA 1
ATOM 664 C C . ASP A 1 86 ? 24.878 -20.240 -24.321 1.00 76.81 86 ASP A C 1
ATOM 666 O O . ASP A 1 86 ? 24.918 -20.161 -23.087 1.00 76.81 86 ASP A O 1
ATOM 670 N N . ARG A 1 87 ? 25.277 -19.219 -25.093 1.00 70.38 87 ARG A N 1
ATOM 671 C CA . ARG A 1 87 ? 25.590 -17.890 -24.561 1.00 70.38 87 ARG A CA 1
ATOM 672 C C . ARG A 1 87 ? 24.347 -17.298 -23.909 1.00 70.38 87 ARG A C 1
ATOM 674 O O . ARG A 1 87 ? 23.507 -16.665 -24.547 1.00 70.38 87 ARG A O 1
ATOM 681 N N . LYS A 1 88 ? 24.276 -17.458 -22.588 1.00 52.03 88 LYS A N 1
ATOM 682 C CA . LYS A 1 88 ? 23.316 -16.770 -21.729 1.00 52.03 88 LYS A CA 1
ATOM 683 C C . LYS A 1 88 ? 23.361 -15.275 -22.070 1.00 52.03 88 LYS A C 1
ATOM 685 O O . LYS A 1 88 ? 24.444 -14.689 -21.967 1.00 52.03 88 LYS A O 1
ATOM 690 N N . PRO A 1 89 ? 22.233 -14.651 -22.469 1.00 57.66 89 PRO A N 1
ATOM 691 C CA . PRO A 1 89 ? 22.218 -13.223 -22.734 1.00 57.66 89 PRO A CA 1
ATOM 692 C C . PRO A 1 89 ? 22.810 -12.498 -21.523 1.00 57.66 89 PRO A C 1
ATOM 694 O O . PRO A 1 89 ? 22.572 -12.948 -20.390 1.00 57.66 89 PRO A O 1
ATOM 697 N N . PRO A 1 90 ? 23.589 -11.417 -21.720 1.00 49.22 90 PRO A N 1
ATOM 698 C CA . PRO A 1 90 ? 24.116 -10.657 -20.600 1.00 49.22 90 PRO A CA 1
ATOM 699 C C . PRO A 1 90 ? 22.949 -10.352 -19.667 1.00 49.22 90 PRO A C 1
ATOM 701 O O . PRO A 1 90 ? 21.927 -9.811 -20.097 1.00 49.22 90 PRO A O 1
ATOM 704 N N . ARG A 1 91 ? 23.062 -10.771 -18.397 1.00 51.22 91 ARG A N 1
ATOM 705 C CA . ARG A 1 91 ? 22.076 -10.402 -17.382 1.00 51.22 91 ARG A CA 1
ATOM 706 C C . ARG A 1 91 ? 22.013 -8.881 -17.427 1.00 51.22 91 ARG A C 1
ATOM 708 O O . ARG A 1 91 ? 22.977 -8.231 -17.023 1.00 51.22 91 ARG A O 1
ATOM 715 N N . ARG A 1 92 ? 20.905 -8.308 -17.917 1.00 50.88 92 ARG A N 1
ATOM 716 C CA . ARG A 1 92 ? 20.598 -6.903 -17.645 1.00 50.88 92 ARG A CA 1
ATOM 717 C C . ARG A 1 92 ? 20.724 -6.774 -16.133 1.00 50.88 92 ARG A C 1
ATOM 719 O O . ARG A 1 92 ? 19.995 -7.457 -15.409 1.00 50.88 92 ARG A O 1
ATOM 726 N N . ARG A 1 93 ? 21.700 -5.999 -15.645 1.00 49.69 93 ARG A N 1
ATOM 727 C CA . ARG A 1 93 ? 21.721 -5.635 -14.229 1.00 49.69 93 ARG A CA 1
ATOM 728 C C . ARG A 1 93 ? 20.370 -4.982 -13.993 1.00 49.69 93 ARG A C 1
ATOM 730 O O . ARG A 1 93 ? 20.069 -3.969 -14.620 1.00 49.69 93 ARG A O 1
ATOM 737 N N . ASN A 1 94 ? 19.526 -5.621 -13.183 1.00 48.66 94 ASN A N 1
ATOM 738 C CA . ASN A 1 94 ? 18.354 -4.931 -12.680 1.00 48.66 94 ASN A CA 1
ATOM 739 C C . ASN A 1 94 ? 18.891 -3.645 -12.038 1.00 48.66 94 ASN A C 1
ATOM 741 O O . ASN A 1 94 ? 19.851 -3.735 -11.264 1.00 48.66 94 ASN A O 1
ATOM 745 N N . PRO A 1 95 ? 18.345 -2.474 -12.380 1.00 55.25 95 PRO A N 1
ATOM 746 C CA . PRO A 1 95 ? 18.688 -1.264 -11.659 1.00 55.25 95 PRO A CA 1
ATOM 747 C C . PRO A 1 95 ? 18.430 -1.454 -10.165 1.00 55.25 95 PRO A C 1
ATOM 749 O O . PRO A 1 95 ? 17.628 -2.330 -9.805 1.00 55.25 95 PRO A O 1
ATOM 752 N N . PRO A 1 96 ? 19.083 -0.656 -9.301 1.00 55.72 96 PRO A N 1
ATOM 753 C CA . PRO A 1 96 ? 18.745 -0.608 -7.886 1.00 55.72 96 PRO A CA 1
ATOM 754 C C . PRO A 1 96 ? 17.229 -0.451 -7.767 1.00 55.72 96 PRO A C 1
ATOM 756 O O . PRO A 1 96 ? 16.657 0.526 -8.248 1.00 55.72 96 PRO A O 1
ATOM 759 N N . ARG A 1 97 ? 16.558 -1.471 -7.230 1.00 64.25 97 ARG A N 1
ATOM 760 C CA . ARG A 1 97 ? 15.113 -1.419 -7.030 1.00 64.25 97 ARG A CA 1
ATOM 761 C C . ARG A 1 97 ? 14.886 -0.716 -5.708 1.00 64.25 97 ARG A C 1
ATOM 763 O O . ARG A 1 97 ? 15.230 -1.260 -4.665 1.00 64.25 97 ARG A O 1
ATOM 770 N N . ASP A 1 98 ? 14.337 0.486 -5.771 1.00 77.19 98 ASP A N 1
ATOM 771 C CA . ASP A 1 98 ? 13.745 1.116 -4.602 1.00 77.19 98 ASP A CA 1
ATOM 772 C C . ASP A 1 98 ? 12.432 0.375 -4.287 1.00 77.19 98 ASP A C 1
ATOM 774 O O . ASP A 1 98 ? 11.594 0.176 -5.169 1.00 77.19 98 ASP A O 1
ATOM 778 N N . PHE A 1 99 ? 12.301 -0.125 -3.056 1.00 85.06 99 PHE A N 1
ATOM 779 C CA . PHE A 1 99 ? 11.135 -0.883 -2.595 1.00 85.06 99 PHE A CA 1
ATOM 780 C C . PHE A 1 99 ? 10.197 -0.046 -1.718 1.00 85.06 99 PHE A C 1
ATOM 782 O O . PHE A 1 99 ? 9.205 -0.588 -1.228 1.00 85.06 99 PHE A O 1
ATOM 789 N N . SER A 1 100 ? 10.460 1.257 -1.569 1.00 91.44 100 SER A N 1
ATOM 790 C CA . SER A 1 100 ? 9.746 2.145 -0.643 1.00 91.44 100 SER A CA 1
ATOM 791 C C . SER A 1 100 ? 8.233 2.125 -0.855 1.00 91.44 100 SER A C 1
ATOM 793 O O . SER A 1 100 ? 7.476 2.043 0.104 1.00 91.44 100 SER A O 1
ATOM 795 N N . CYS A 1 101 ? 7.754 2.118 -2.104 1.00 93.31 101 CYS A N 1
ATOM 796 C CA . CYS A 1 101 ? 6.311 2.062 -2.362 1.00 93.31 101 CYS A CA 1
ATOM 797 C C . CYS A 1 101 ? 5.689 0.719 -1.945 1.00 93.31 101 CYS A C 1
ATOM 799 O O . CYS A 1 101 ? 4.559 0.681 -1.464 1.00 93.31 101 CYS A O 1
ATOM 801 N N . ARG A 1 102 ? 6.419 -0.397 -2.083 1.00 93.00 102 ARG A N 1
ATOM 802 C CA . ARG A 1 102 ? 5.942 -1.714 -1.631 1.00 93.00 102 ARG A CA 1
ATOM 803 C C . ARG A 1 102 ? 5.916 -1.795 -0.110 1.00 93.00 102 ARG A C 1
ATOM 805 O O . ARG A 1 102 ? 4.961 -2.323 0.450 1.00 93.00 102 ARG A O 1
ATOM 812 N N . GLU A 1 103 ? 6.961 -1.292 0.532 1.00 94.50 103 GLU A N 1
ATOM 813 C CA . GLU A 1 103 ? 7.058 -1.228 1.987 1.00 94.50 103 GLU A CA 1
ATOM 814 C C . GLU A 1 103 ? 5.942 -0.356 2.568 1.00 94.50 103 GLU A C 1
ATOM 816 O O . GLU A 1 103 ? 5.245 -0.798 3.479 1.00 94.50 103 GLU A O 1
ATOM 821 N N . LEU A 1 104 ? 5.678 0.808 1.959 1.00 95.50 104 LEU A N 1
ATOM 822 C CA . LEU A 1 104 ? 4.571 1.684 2.333 1.00 95.50 104 LEU A CA 1
ATOM 823 C C . LEU A 1 104 ? 3.238 0.937 2.275 1.00 95.50 104 LEU A C 1
ATOM 825 O O . LEU A 1 104 ? 2.504 0.931 3.256 1.00 95.50 104 LEU A O 1
ATOM 829 N N . ILE A 1 105 ? 2.950 0.250 1.163 1.00 95.19 105 ILE A N 1
ATOM 830 C CA . ILE A 1 105 ? 1.736 -0.566 1.014 1.00 95.19 105 ILE A CA 1
ATOM 831 C C . ILE A 1 105 ? 1.645 -1.636 2.105 1.00 95.19 105 ILE A C 1
ATOM 833 O O . ILE A 1 105 ? 0.583 -1.795 2.704 1.00 95.19 105 ILE A O 1
ATOM 837 N N . GLY A 1 106 ? 2.732 -2.361 2.377 1.00 92.94 106 GLY A N 1
ATOM 838 C CA . GLY A 1 106 ? 2.762 -3.381 3.427 1.00 92.94 106 GLY A CA 1
ATOM 839 C C . GLY A 1 106 ? 2.446 -2.794 4.802 1.00 92.94 106 GLY A C 1
ATOM 840 O O . GLY A 1 106 ? 1.585 -3.320 5.508 1.00 92.94 106 GLY A O 1
ATOM 841 N N . LYS A 1 107 ? 3.072 -1.659 5.128 1.00 93.94 107 LYS A N 1
ATOM 842 C CA . LYS A 1 107 ? 2.850 -0.913 6.367 1.00 93.94 107 LYS A CA 1
ATOM 843 C C . LYS A 1 107 ? 1.393 -0.477 6.503 1.00 93.94 107 LYS A C 1
ATOM 845 O O . LYS A 1 107 ? 0.758 -0.848 7.482 1.00 93.94 107 LYS A O 1
ATOM 850 N N . VAL A 1 108 ? 0.840 0.268 5.544 1.00 94.88 108 VAL A N 1
ATOM 851 C CA . VAL A 1 108 ? -0.463 0.943 5.727 1.00 94.88 108 VAL A CA 1
ATOM 852 C C . VAL A 1 108 ? -1.676 0.097 5.357 1.00 94.88 108 VAL A C 1
ATOM 854 O O . VAL A 1 108 ? -2.772 0.334 5.855 1.00 94.88 108 VAL A O 1
ATOM 857 N N . CYS A 1 109 ? -1.514 -0.891 4.477 1.00 92.81 109 CYS A N 1
ATOM 858 C CA . CYS A 1 109 ? -2.607 -1.779 4.088 1.00 92.81 109 CYS A CA 1
ATOM 859 C C . CYS A 1 109 ? -2.604 -3.083 4.899 1.00 92.81 109 CYS A C 1
ATOM 861 O O . CYS A 1 109 ? -3.644 -3.739 4.986 1.00 92.81 109 CYS A O 1
ATOM 863 N N . GLY A 1 110 ? -1.463 -3.463 5.484 1.00 88.88 110 GLY A N 1
ATOM 864 C CA . GLY A 1 110 ? -1.240 -4.770 6.100 1.00 88.88 110 GLY A CA 1
ATOM 865 C C . GLY A 1 110 ? -0.983 -5.866 5.060 1.00 88.88 110 GLY A C 1
ATOM 866 O O . GLY A 1 110 ? -1.366 -5.743 3.894 1.00 88.88 110 GLY A O 1
ATOM 867 N N . GLU A 1 111 ? -0.374 -6.978 5.481 1.00 82.06 111 GLU A N 1
ATOM 868 C CA . GLU A 1 111 ? 0.060 -8.064 4.580 1.00 82.06 111 GLU A CA 1
ATOM 869 C C . GLU A 1 111 ? -1.068 -8.653 3.720 1.00 82.06 111 GLU A C 1
ATOM 871 O O . GLU A 1 111 ? -0.853 -9.023 2.569 1.00 82.06 111 GLU A O 1
ATOM 876 N N . GLN A 1 112 ? -2.289 -8.704 4.258 1.00 80.69 112 GLN A N 1
ATOM 877 C CA . GLN A 1 112 ? -3.478 -9.204 3.556 1.00 80.69 112 GLN A CA 1
ATOM 878 C C . GLN A 1 112 ? -4.448 -8.082 3.163 1.00 80.69 112 GLN A C 1
ATOM 880 O O . GLN A 1 112 ? -5.628 -8.333 2.938 1.00 80.69 112 GLN A O 1
ATOM 885 N N . ARG A 1 113 ? -3.973 -6.832 3.104 1.00 84.38 113 ARG A N 1
ATOM 886 C CA . ARG A 1 113 ? -4.792 -5.644 2.802 1.00 84.38 113 ARG A CA 1
ATOM 887 C C . ARG A 1 113 ? -5.984 -5.461 3.751 1.00 84.38 113 ARG A C 1
ATOM 889 O O . ARG A 1 113 ? -7.055 -5.023 3.346 1.00 84.38 113 ARG A O 1
ATOM 896 N N . GLN A 1 114 ? -5.791 -5.778 5.026 1.00 82.31 114 GLN A N 1
ATOM 897 C CA . GLN A 1 114 ? -6.819 -5.667 6.067 1.00 82.31 114 GLN A CA 1
ATOM 898 C C . GLN A 1 114 ? -7.330 -4.229 6.230 1.00 82.31 114 GLN A C 1
ATOM 900 O O . GLN A 1 114 ? -8.486 -4.027 6.579 1.00 82.31 114 GLN A O 1
ATOM 905 N N . CYS A 1 115 ? -6.491 -3.240 5.913 1.00 85.31 115 CYS A N 1
ATOM 906 C CA . CYS A 1 115 ? -6.837 -1.823 5.939 1.00 85.31 115 CYS A CA 1
ATOM 907 C C . CYS A 1 115 ? -7.138 -1.256 4.535 1.00 85.31 115 CYS A C 1
ATOM 909 O O . CYS A 1 115 ? -6.998 -0.056 4.319 1.00 85.31 115 CYS A O 1
ATOM 911 N N . ALA A 1 116 ? -7.535 -2.090 3.559 1.00 85.94 116 ALA A N 1
ATOM 912 C CA . ALA A 1 116 ? -7.735 -1.680 2.159 1.00 85.94 116 ALA A CA 1
ATOM 913 C C . ALA A 1 116 ? -8.701 -0.500 1.963 1.00 85.94 116 ALA A C 1
ATOM 915 O O . ALA A 1 116 ? -8.528 0.286 1.032 1.00 85.94 116 ALA A O 1
ATOM 916 N N . SER A 1 117 ? -9.725 -0.398 2.810 1.00 79.94 117 SER A N 1
ATOM 917 C CA . SER A 1 117 ? -10.738 0.659 2.758 1.00 79.94 117 SER A CA 1
ATOM 918 C C . SER A 1 117 ? -10.302 1.959 3.433 1.00 79.94 117 SER A C 1
ATOM 920 O O . SER A 1 117 ? -10.984 2.968 3.274 1.00 79.94 117 SER A O 1
ATOM 922 N N . MET A 1 118 ? -9.193 1.954 4.175 1.00 85.00 118 MET A N 1
ATOM 923 C CA . MET A 1 118 ? -8.716 3.123 4.907 1.00 85.00 118 MET A CA 1
ATOM 924 C C . MET A 1 118 ? -8.015 4.104 3.967 1.00 85.00 118 MET A C 1
ATOM 926 O O . MET A 1 118 ? -7.279 3.704 3.059 1.00 85.00 118 MET A O 1
ATOM 930 N N . GLU A 1 119 ? -8.207 5.398 4.221 1.00 89.75 119 GLU A N 1
ATOM 931 C CA . GLU A 1 119 ? -7.665 6.466 3.376 1.00 89.75 119 GLU A CA 1
ATOM 932 C C . GLU A 1 119 ? -6.133 6.397 3.205 1.00 89.75 119 GLU A C 1
ATOM 934 O O . GLU A 1 119 ? -5.676 6.434 2.059 1.00 89.75 119 GLU A O 1
ATOM 939 N N . PRO A 1 120 ? -5.321 6.148 4.257 1.00 92.06 120 PRO A N 1
ATOM 940 C CA . PRO A 1 120 ? -3.874 5.973 4.097 1.00 92.06 120 PRO A CA 1
ATOM 941 C C . PRO A 1 120 ? -3.488 4.860 3.110 1.00 92.06 120 PRO A C 1
ATOM 943 O O . PRO A 1 120 ? -2.575 5.026 2.299 1.00 92.06 120 PRO A O 1
ATOM 946 N N . CYS A 1 121 ? -4.216 3.736 3.109 1.00 93.50 121 CYS A N 1
ATOM 947 C CA . CYS A 1 121 ? -3.978 2.645 2.163 1.00 93.50 121 CYS A CA 1
ATOM 948 C C . CYS A 1 121 ? -4.390 3.012 0.730 1.00 93.50 121 CYS A C 1
ATOM 950 O O . CYS A 1 121 ? -3.694 2.646 -0.224 1.00 93.50 121 CYS A O 1
ATOM 952 N N . ARG A 1 122 ? -5.479 3.772 0.546 1.00 93.50 122 ARG A N 1
ATOM 953 C CA . ARG A 1 122 ? -5.876 4.284 -0.778 1.00 93.50 122 ARG A CA 1
ATOM 954 C C . ARG A 1 122 ? -4.825 5.233 -1.354 1.00 93.50 122 ARG A C 1
ATOM 956 O O . ARG A 1 122 ? -4.459 5.068 -2.522 1.00 93.50 122 ARG A O 1
ATOM 963 N N . LEU A 1 123 ? -4.316 6.163 -0.544 1.00 94.31 123 LEU A N 1
ATOM 964 C CA . LEU A 1 123 ? -3.269 7.117 -0.926 1.00 94.31 123 LEU A CA 1
ATOM 965 C C . LEU A 1 123 ? -1.944 6.412 -1.250 1.00 94.31 123 LEU A C 1
ATOM 967 O O . LEU A 1 123 ? -1.365 6.644 -2.310 1.00 94.31 123 LEU A O 1
ATOM 971 N N . ALA A 1 124 ? -1.504 5.466 -0.416 1.00 94.31 124 ALA A N 1
ATOM 972 C CA . ALA A 1 124 ? -0.328 4.647 -0.723 1.00 94.31 124 ALA A CA 1
ATOM 973 C C . ALA A 1 124 ? -0.514 3.858 -2.032 1.00 94.31 124 ALA A C 1
ATOM 975 O O . ALA A 1 124 ? 0.405 3.735 -2.844 1.00 94.31 124 ALA A O 1
ATOM 976 N N . GLY A 1 125 ? -1.736 3.374 -2.280 1.00 94.06 125 GLY A N 1
ATOM 977 C CA . GLY A 1 125 ? -2.126 2.748 -3.539 1.00 94.06 125 GLY A CA 1
ATOM 978 C C . GLY A 1 125 ? -2.014 3.677 -4.750 1.00 94.06 125 GLY A C 1
ATOM 979 O O . GLY A 1 125 ? -1.651 3.206 -5.827 1.00 94.06 125 GLY A O 1
ATOM 980 N N . GLN A 1 126 ? -2.314 4.970 -4.601 1.00 94.44 126 GLN A N 1
ATOM 981 C CA . GLN A 1 126 ? -2.127 5.972 -5.658 1.00 94.44 126 GLN A CA 1
ATOM 982 C C . GLN A 1 126 ? -0.642 6.187 -5.963 1.00 94.44 126 GLN A C 1
ATOM 984 O O . GLN A 1 126 ? -0.253 6.059 -7.122 1.00 94.44 126 GLN A O 1
ATOM 989 N N . LEU A 1 127 ? 0.192 6.401 -4.939 1.00 94.44 127 LEU A N 1
ATOM 990 C CA . LEU A 1 127 ? 1.644 6.552 -5.111 1.00 94.44 127 LEU A CA 1
ATOM 991 C C . LEU A 1 127 ? 2.267 5.337 -5.814 1.00 94.44 127 LEU A C 1
ATOM 993 O O . LEU A 1 127 ? 3.059 5.486 -6.739 1.00 94.44 127 LEU A O 1
ATOM 997 N N . SER A 1 128 ? 1.848 4.122 -5.448 1.00 92.06 128 SER A N 1
ATOM 998 C CA . SER A 1 128 ? 2.324 2.905 -6.112 1.00 92.06 128 SER A CA 1
ATOM 999 C C . SER A 1 128 ? 1.913 2.813 -7.591 1.00 92.06 128 SER A C 1
ATOM 1001 O O . SER A 1 128 ? 2.656 2.225 -8.377 1.00 92.06 128 SER A O 1
ATOM 1003 N N . ARG A 1 129 ? 0.762 3.374 -7.993 1.00 93.75 129 ARG A N 1
ATOM 1004 C CA . ARG A 1 129 ? 0.364 3.438 -9.412 1.00 93.75 129 ARG A CA 1
ATOM 1005 C C . ARG A 1 129 ? 1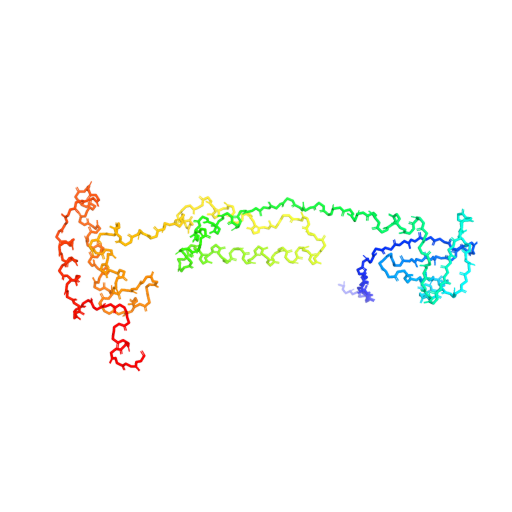.201 4.451 -10.185 1.00 93.75 129 ARG A C 1
ATOM 1007 O O . ARG A 1 129 ? 1.705 4.097 -11.246 1.00 93.75 129 ARG A O 1
ATOM 1014 N N . PHE A 1 130 ? 1.440 5.633 -9.619 1.00 91.50 130 PHE A N 1
ATOM 1015 C CA . PHE A 1 130 ? 2.340 6.618 -10.226 1.00 91.50 130 PHE A CA 1
ATOM 1016 C C . PHE A 1 130 ? 3.759 6.065 -10.401 1.00 91.50 130 PHE A C 1
ATOM 1018 O O . PHE A 1 130 ? 4.383 6.283 -11.433 1.00 91.50 130 PHE A O 1
ATOM 1025 N N . GLU A 1 131 ? 4.252 5.268 -9.449 1.00 91.00 131 GLU A N 1
ATOM 1026 C CA . GLU A 1 131 ? 5.554 4.602 -9.568 1.00 91.00 131 GLU A CA 1
ATOM 1027 C C . GLU A 1 131 ? 5.576 3.577 -10.719 1.00 91.00 131 GLU A C 1
ATOM 1029 O O . GLU A 1 131 ? 6.578 3.430 -11.424 1.00 91.00 131 GLU A O 1
ATOM 1034 N N . ALA A 1 132 ? 4.475 2.850 -10.932 1.00 87.62 132 ALA A N 1
ATOM 1035 C CA . ALA A 1 132 ? 4.350 1.916 -12.047 1.00 87.62 132 ALA A CA 1
ATOM 1036 C C . ALA A 1 132 ? 4.313 2.644 -13.402 1.00 87.62 132 ALA A C 1
ATOM 1038 O O . ALA A 1 132 ? 4.987 2.209 -14.338 1.00 87.62 132 ALA A O 1
ATOM 1039 N N . GLU A 1 133 ? 3.585 3.757 -13.488 1.00 89.44 133 GLU A N 1
ATOM 1040 C CA . GLU A 1 133 ? 3.505 4.620 -14.672 1.00 89.44 133 GLU A CA 1
ATOM 1041 C C . GLU A 1 133 ? 4.859 5.271 -14.997 1.00 89.44 133 GLU A C 1
ATOM 1043 O O . GLU A 1 133 ? 5.336 5.165 -16.128 1.00 89.44 133 GLU A O 1
ATOM 1048 N N . GLU A 1 134 ? 5.538 5.852 -14.003 1.00 89.00 134 GLU A N 1
ATOM 1049 C CA . GLU A 1 134 ? 6.874 6.442 -14.154 1.00 89.00 134 GLU A CA 1
ATOM 1050 C C . GLU A 1 134 ? 7.889 5.393 -14.622 1.00 89.00 134 GLU A C 1
ATOM 1052 O O . GLU A 1 134 ? 8.665 5.616 -15.554 1.00 89.00 134 GLU A O 1
ATOM 1057 N N . ARG A 1 135 ? 7.842 4.193 -14.038 1.00 84.31 135 ARG A N 1
ATOM 1058 C CA . ARG A 1 135 ? 8.691 3.073 -14.449 1.00 84.31 135 ARG A CA 1
ATOM 1059 C C . ARG A 1 135 ? 8.423 2.647 -15.893 1.00 84.31 135 ARG A C 1
ATOM 1061 O O . ARG A 1 135 ? 9.378 2.358 -16.615 1.00 84.31 135 ARG A O 1
ATOM 1068 N N . ALA A 1 136 ? 7.163 2.597 -16.321 1.00 84.38 136 ALA A N 1
ATOM 1069 C CA . ALA A 1 136 ? 6.808 2.276 -17.702 1.00 84.38 136 ALA A CA 1
ATOM 1070 C C . ALA A 1 136 ? 7.304 3.356 -18.682 1.00 84.38 136 ALA A C 1
ATOM 1072 O O . ALA A 1 136 ? 7.849 3.025 -19.740 1.00 84.38 136 ALA A O 1
ATOM 1073 N N . ALA A 1 137 ? 7.198 4.634 -18.308 1.00 82.75 137 ALA A N 1
ATOM 1074 C CA . ALA A 1 137 ? 7.711 5.753 -19.095 1.00 82.75 137 ALA A CA 1
ATOM 1075 C C . ALA A 1 137 ? 9.244 5.704 -19.230 1.00 82.75 137 ALA A C 1
ATOM 1077 O O . ALA A 1 137 ? 9.770 5.768 -20.340 1.00 82.75 137 ALA A O 1
ATOM 1078 N N . LEU A 1 138 ? 9.971 5.493 -18.129 1.00 80.62 138 LEU A N 1
ATOM 1079 C CA . LEU A 1 138 ? 11.434 5.369 -18.136 1.00 80.62 138 LEU A CA 1
ATOM 1080 C C . LEU A 1 138 ? 11.916 4.176 -18.972 1.00 80.62 138 LEU A C 1
ATOM 1082 O O . LEU A 1 138 ? 12.907 4.286 -19.695 1.00 80.62 138 LEU A O 1
ATOM 1086 N N . GLN A 1 139 ? 11.211 3.042 -18.914 1.00 81.06 139 GLN A N 1
ATOM 1087 C CA . GLN A 1 139 ? 11.513 1.882 -19.758 1.00 81.06 139 GLN A CA 1
ATOM 1088 C C . GLN A 1 139 ? 11.321 2.189 -21.244 1.00 81.06 139 GLN A C 1
ATOM 1090 O O . GLN A 1 139 ? 12.178 1.827 -22.052 1.00 81.06 139 GLN A O 1
ATOM 1095 N N . SER A 1 140 ? 10.235 2.882 -21.588 1.00 80.69 140 SER A N 1
ATOM 1096 C CA . SER A 1 140 ? 9.922 3.274 -22.967 1.00 80.69 140 SER A CA 1
ATOM 1097 C C . SER A 1 140 ? 10.937 4.279 -23.523 1.00 80.69 140 SER A C 1
ATOM 1099 O O . SER A 1 140 ? 11.296 4.209 -24.694 1.00 80.69 140 SER A O 1
ATOM 1101 N N . SER A 1 141 ? 11.484 5.145 -22.666 1.00 81.75 141 SER A N 1
ATOM 1102 C CA . SER A 1 141 ? 12.518 6.133 -23.007 1.00 81.75 141 SER A CA 1
ATOM 1103 C C . SER A 1 141 ? 13.949 5.573 -23.023 1.00 81.75 141 SER A C 1
ATOM 1105 O O . SER A 1 141 ? 14.909 6.336 -23.115 1.00 81.75 141 SER A O 1
ATOM 1107 N N . GLY A 1 142 ? 14.136 4.255 -22.872 1.00 75.94 142 GLY A N 1
ATOM 1108 C CA . GLY A 1 142 ? 15.465 3.628 -22.809 1.00 75.94 142 GLY A CA 1
ATOM 1109 C C . GLY A 1 142 ? 16.239 3.903 -21.511 1.00 75.94 142 GLY A C 1
ATOM 1110 O O . GLY A 1 142 ? 17.366 3.438 -21.351 1.00 75.94 142 GLY A O 1
ATOM 1111 N N . GLN A 1 143 ? 15.622 4.588 -20.547 1.00 73.56 143 GLN A N 1
ATOM 1112 C CA . GLN A 1 143 ? 16.176 4.948 -19.240 1.00 73.56 143 GLN A CA 1
ATOM 1113 C C . GLN A 1 143 ? 15.734 3.963 -18.156 1.00 73.56 143 GLN A C 1
ATOM 1115 O O . GLN A 1 143 ? 15.527 4.333 -17.004 1.00 73.56 143 GLN A O 1
ATOM 1120 N N . ALA A 1 144 ? 15.608 2.681 -18.506 1.00 65.88 144 ALA A N 1
ATOM 1121 C CA . ALA A 1 144 ? 15.120 1.650 -17.593 1.00 65.88 144 ALA A CA 1
ATOM 1122 C C . ALA A 1 144 ? 15.916 1.581 -16.277 1.00 65.88 144 ALA A C 1
ATOM 1124 O O . ALA A 1 144 ? 15.385 1.072 -15.297 1.00 65.88 144 ALA A O 1
ATOM 1125 N N . SER A 1 145 ? 17.163 2.075 -16.268 1.00 64.56 145 SER A N 1
ATOM 1126 C CA . SER A 1 145 ? 18.055 2.101 -15.109 1.00 64.56 145 SER A CA 1
ATOM 1127 C C . SER A 1 145 ? 17.966 3.340 -14.213 1.00 64.56 145 SER A C 1
ATOM 1129 O O . SER A 1 145 ? 18.618 3.354 -13.169 1.00 64.56 145 SER A O 1
ATOM 1131 N N . ALA A 1 146 ? 17.201 4.363 -14.595 1.00 67.44 146 ALA A N 1
ATOM 1132 C CA . ALA A 1 146 ? 17.031 5.565 -13.789 1.00 67.44 146 ALA A CA 1
ATOM 1133 C C . ALA A 1 146 ? 16.172 5.282 -12.545 1.00 67.44 146 ALA A C 1
ATOM 1135 O O . ALA A 1 146 ? 15.220 4.500 -12.591 1.00 67.44 146 ALA A O 1
ATOM 1136 N N . ILE A 1 147 ? 16.513 5.932 -11.430 1.00 67.94 147 ILE A N 1
ATOM 1137 C CA . ILE A 1 147 ? 15.660 5.967 -10.241 1.00 67.94 147 ILE A CA 1
ATOM 1138 C C . ILE A 1 147 ? 14.653 7.091 -10.471 1.00 67.94 147 ILE A C 1
ATOM 1140 O O . ILE A 1 147 ? 15.045 8.243 -10.645 1.00 67.94 147 ILE A O 1
ATOM 1144 N N . GLY A 1 148 ? 13.374 6.730 -10.525 1.00 73.50 148 GLY A N 1
ATOM 1145 C CA . GLY A 1 148 ? 12.285 7.688 -10.662 1.00 73.50 148 GLY A CA 1
ATOM 1146 C C . GLY A 1 148 ? 12.142 8.609 -9.445 1.00 73.50 148 GLY A C 1
ATOM 1147 O O . GLY A 1 148 ? 12.762 8.406 -8.399 1.00 73.50 148 GLY A O 1
ATOM 1148 N N . THR A 1 149 ? 11.301 9.624 -9.576 1.00 83.12 149 THR A N 1
ATOM 1149 C CA . THR A 1 149 ? 10.973 10.597 -8.531 1.00 83.12 149 THR A CA 1
ATOM 1150 C C . THR A 1 149 ? 9.944 10.069 -7.532 1.00 83.12 149 THR A C 1
ATOM 1152 O O . THR A 1 149 ? 10.006 10.404 -6.347 1.00 83.12 149 THR A O 1
ATOM 1155 N N . VAL A 1 150 ? 9.036 9.189 -7.963 1.00 84.81 150 VAL A N 1
ATOM 1156 C CA . VAL A 1 150 ? 7.961 8.658 -7.112 1.00 84.81 150 VAL A CA 1
ATOM 1157 C C . VAL A 1 150 ? 8.482 7.778 -5.962 1.00 84.81 150 VAL A C 1
ATOM 1159 O O . VAL A 1 150 ? 7.980 7.916 -4.844 1.00 84.81 150 VAL A O 1
ATOM 1162 N N . PRO A 1 151 ? 9.523 6.935 -6.129 1.00 85.38 151 PRO A N 1
ATOM 1163 C CA . PRO A 1 151 ? 10.106 6.198 -5.008 1.00 85.38 151 PRO A CA 1
ATOM 1164 C C . PRO A 1 151 ? 10.580 7.081 -3.841 1.00 85.38 151 PRO A C 1
ATOM 1166 O O . PRO A 1 151 ? 10.465 6.677 -2.683 1.00 85.38 151 PRO A O 1
ATOM 1169 N N . ALA A 1 152 ? 11.049 8.307 -4.109 1.00 86.50 152 ALA A N 1
ATOM 1170 C CA . ALA A 1 152 ? 11.407 9.262 -3.058 1.00 86.50 152 ALA A CA 1
ATOM 1171 C C . ALA A 1 152 ? 10.174 9.751 -2.278 1.00 86.50 152 ALA A C 1
ATOM 1173 O O . ALA A 1 152 ? 10.229 9.852 -1.054 1.00 86.50 152 ALA A O 1
ATOM 1174 N N . GLN A 1 153 ? 9.048 9.974 -2.963 1.00 90.81 153 GLN A N 1
ATOM 1175 C CA . GLN A 1 153 ? 7.776 10.346 -2.331 1.00 90.81 153 GLN A CA 1
ATOM 1176 C C . GLN A 1 153 ? 7.236 9.212 -1.454 1.00 90.81 153 GLN A C 1
ATOM 1178 O O . GLN A 1 153 ? 6.789 9.452 -0.338 1.00 90.81 153 GLN A O 1
ATOM 1183 N N . CYS A 1 154 ? 7.353 7.957 -1.901 1.00 93.38 154 CYS A N 1
ATOM 1184 C CA . CYS A 1 154 ? 7.016 6.802 -1.068 1.00 93.38 154 CYS A CA 1
ATOM 1185 C C . CYS A 1 154 ? 7.900 6.712 0.187 1.00 93.38 154 CYS A C 1
ATOM 1187 O O . CYS A 1 154 ? 7.418 6.339 1.252 1.00 93.38 154 CYS A O 1
ATOM 1189 N N . ARG A 1 155 ? 9.181 7.085 0.083 1.00 92.62 155 ARG A N 1
ATOM 1190 C CA . ARG A 1 155 ? 10.112 7.154 1.221 1.00 92.62 155 ARG A CA 1
ATOM 1191 C C . ARG A 1 155 ? 9.737 8.246 2.221 1.00 92.62 155 ARG A C 1
ATOM 1193 O O . ARG A 1 155 ? 9.819 8.024 3.422 1.00 92.62 155 ARG A O 1
ATOM 1200 N N . GLN A 1 156 ? 9.305 9.405 1.728 1.00 92.25 156 GLN A N 1
ATOM 1201 C CA . GLN A 1 156 ? 8.779 10.485 2.566 1.00 92.25 156 GLN A CA 1
ATOM 1202 C C . GLN A 1 156 ? 7.490 10.054 3.271 1.00 92.25 156 GLN A C 1
ATOM 1204 O O . GLN A 1 156 ? 7.383 10.204 4.482 1.00 92.25 156 GLN A O 1
ATOM 1209 N N . ALA A 1 157 ? 6.564 9.432 2.540 1.00 93.94 157 ALA A N 1
ATOM 1210 C CA . ALA A 1 157 ? 5.330 8.885 3.096 1.00 93.94 157 ALA A CA 1
ATOM 1211 C C . ALA A 1 157 ? 5.591 7.806 4.160 1.00 93.94 157 ALA A C 1
ATOM 1213 O O . ALA A 1 157 ? 4.894 7.757 5.165 1.00 93.94 157 ALA A O 1
ATOM 1214 N N . LEU A 1 158 ? 6.618 6.965 3.987 1.00 92.62 158 LEU A N 1
ATOM 1215 C CA . LEU A 1 158 ? 7.017 5.985 5.004 1.00 92.62 158 LEU A CA 1
ATOM 1216 C C . LEU A 1 158 ? 7.401 6.639 6.336 1.00 92.62 158 LEU A C 1
ATOM 1218 O O . LEU A 1 158 ? 7.093 6.072 7.385 1.00 92.62 158 LEU A O 1
ATOM 1222 N N . ALA A 1 159 ? 8.054 7.802 6.282 1.00 90.88 159 ALA A N 1
ATOM 1223 C CA . ALA A 1 159 ? 8.479 8.565 7.453 1.00 90.88 159 ALA A CA 1
ATOM 1224 C C . ALA A 1 159 ? 7.349 9.401 8.086 1.00 90.88 159 ALA A C 1
ATOM 1226 O O . ALA A 1 159 ? 7.490 9.846 9.224 1.00 90.88 159 ALA A O 1
ATOM 1227 N N . ASP A 1 160 ? 6.239 9.611 7.376 1.00 92.50 160 ASP A N 1
ATOM 1228 C CA . ASP A 1 160 ? 5.083 10.364 7.863 1.00 92.50 160 ASP A CA 1
ATOM 1229 C C . ASP A 1 160 ? 4.058 9.432 8.525 1.00 92.50 160 ASP A C 1
ATOM 1231 O O . ASP A 1 160 ? 3.099 8.965 7.912 1.00 92.50 160 ASP A O 1
ATOM 1235 N N . GLU A 1 161 ? 4.261 9.154 9.813 1.00 87.62 161 GLU A N 1
ATOM 1236 C CA . GLU A 1 161 ? 3.346 8.327 10.612 1.00 87.62 161 GLU A CA 1
ATOM 1237 C C . GLU A 1 161 ? 1.963 8.963 10.821 1.00 87.62 161 GLU A C 1
ATOM 1239 O O . GLU A 1 161 ? 0.999 8.250 11.098 1.00 87.62 161 GLU A O 1
ATOM 1244 N N . ALA A 1 162 ? 1.845 10.289 10.703 1.00 88.75 162 ALA A N 1
ATOM 1245 C CA . ALA A 1 162 ? 0.572 10.977 10.896 1.00 88.75 162 ALA A CA 1
ATOM 1246 C C . ALA A 1 162 ? -0.359 10.744 9.701 1.00 88.75 162 ALA A C 1
ATOM 1248 O O . ALA A 1 162 ? -1.553 10.499 9.878 1.00 88.75 162 ALA A O 1
ATOM 1249 N N . GLN A 1 163 ? 0.194 10.783 8.488 1.00 89.06 163 GLN A N 1
ATOM 1250 C CA . GLN A 1 163 ? -0.562 10.574 7.257 1.00 89.06 163 GLN A CA 1
ATOM 1251 C C . GLN A 1 163 ? -0.594 9.102 6.811 1.00 89.06 163 GLN A C 1
ATOM 1253 O O . GLN A 1 163 ? -1.571 8.662 6.198 1.00 89.06 163 GLN A O 1
ATOM 1258 N N . PHE A 1 164 ? 0.436 8.322 7.150 1.00 95.38 164 PHE A N 1
ATOM 1259 C CA . PHE A 1 164 ? 0.588 6.911 6.783 1.00 95.38 164 PHE A CA 1
ATOM 1260 C C . PHE A 1 164 ? 0.862 6.018 8.007 1.00 95.38 164 PHE A C 1
ATOM 1262 O O . PHE A 1 164 ? 1.919 5.379 8.089 1.00 95.38 164 PHE A O 1
ATOM 1269 N N . PRO A 1 165 ? -0.094 5.913 8.950 1.00 90.25 165 PRO A N 1
ATOM 1270 C CA . PRO A 1 165 ? 0.052 5.037 10.105 1.00 90.25 165 PRO A CA 1
ATOM 1271 C C . PRO A 1 165 ? 0.063 3.555 9.686 1.00 90.25 165 PRO A C 1
ATOM 1273 O O . PRO A 1 165 ? -0.559 3.182 8.681 1.00 90.25 165 PRO A O 1
ATOM 1276 N N . PRO A 1 166 ? 0.731 2.671 10.451 1.00 91.06 166 PRO A N 1
ATOM 1277 C CA . PRO A 1 166 ? 0.695 1.238 10.197 1.00 91.06 166 PRO A CA 1
ATOM 1278 C C . PRO A 1 166 ? -0.732 0.693 10.309 1.00 91.06 166 PRO A C 1
ATOM 1280 O O . PRO A 1 166 ? -1.530 1.140 11.135 1.00 91.06 166 PRO A O 1
ATOM 1283 N N . CYS A 1 167 ? -1.042 -0.315 9.496 1.00 88.62 167 CYS A N 1
ATOM 1284 C CA . CYS A 1 167 ? -2.321 -0.999 9.529 1.00 88.62 167 CYS A CA 1
ATOM 1285 C C . CYS A 1 167 ? -2.507 -1.660 10.892 1.00 88.62 167 CYS A C 1
ATOM 1287 O O . CYS A 1 167 ? -1.843 -2.643 11.230 1.00 88.62 167 CYS A O 1
ATOM 1289 N N . GLN A 1 168 ? -3.442 -1.128 11.671 1.00 79.25 168 GLN A N 1
ATOM 1290 C CA . GLN A 1 168 ? -3.872 -1.755 12.906 1.00 79.25 168 GLN A CA 1
ATOM 1291 C C . GLN A 1 168 ? -4.923 -2.797 12.544 1.00 79.25 168 GLN A C 1
ATOM 1293 O O . GLN A 1 168 ? -6.048 -2.478 12.160 1.00 79.25 168 GLN A O 1
ATOM 1298 N N . LYS A 1 169 ? -4.521 -4.069 12.611 1.00 63.09 169 LYS A N 1
ATOM 1299 C CA . LYS A 1 169 ? -5.410 -5.212 12.416 1.00 63.09 169 LYS A CA 1
ATOM 1300 C C . LYS A 1 169 ? -6.580 -5.058 13.386 1.00 63.09 169 LYS A C 1
ATOM 1302 O O . LYS A 1 169 ? -6.358 -5.031 14.595 1.00 63.09 169 LYS A O 1
ATOM 1307 N N . LEU A 1 170 ? -7.802 -4.933 12.860 1.00 59.09 170 LEU A N 1
ATOM 1308 C CA . LEU A 1 170 ? -8.993 -4.860 13.703 1.00 59.09 170 LEU A CA 1
ATOM 1309 C C . LEU A 1 170 ? -8.963 -6.035 14.698 1.00 59.09 170 LEU A C 1
ATOM 1311 O O . LEU A 1 170 ? -8.696 -7.166 14.267 1.00 59.09 170 LEU A O 1
ATOM 1315 N N . PRO A 1 171 ? -9.235 -5.811 15.993 1.00 58.59 171 PRO A N 1
ATOM 1316 C CA . PRO A 1 171 ? -9.097 -6.858 16.994 1.00 58.59 171 PRO A CA 1
ATOM 1317 C C . PRO A 1 171 ? -9.961 -8.085 16.637 1.00 58.59 171 PRO A C 1
ATOM 1319 O O . PRO A 1 171 ? -11.071 -7.922 16.100 1.00 58.59 171 PRO A O 1
ATOM 1322 N N . PRO A 1 172 ? -9.502 -9.322 16.921 1.00 61.34 172 PRO A N 1
ATOM 1323 C CA . PRO A 1 172 ? -10.358 -10.508 16.912 1.00 61.34 172 PRO A CA 1
ATOM 1324 C C . PRO A 1 172 ? -11.675 -10.254 17.658 1.00 61.34 172 PRO A C 1
ATOM 1326 O O . PRO A 1 172 ? -11.685 -9.537 18.658 1.00 61.34 172 PRO A O 1
ATOM 1329 N N . ARG A 1 173 ? -12.792 -10.857 17.220 1.00 55.12 173 ARG A N 1
ATOM 1330 C CA . ARG A 1 173 ? -14.124 -10.626 17.829 1.00 55.12 173 ARG A CA 1
ATOM 1331 C C . ARG A 1 173 ? -14.153 -10.861 19.344 1.00 55.12 173 ARG A C 1
ATOM 1333 O O . ARG A 1 173 ? -14.858 -10.152 20.053 1.00 55.12 173 ARG A O 1
ATOM 1340 N N . GLU A 1 174 ? -13.359 -11.810 19.824 1.00 65.00 174 GLU A N 1
ATOM 1341 C CA . GLU A 1 174 ? -13.216 -12.155 21.245 1.00 65.00 174 GLU A CA 1
ATOM 1342 C C . GLU A 1 174 ? -12.473 -11.084 22.056 1.00 65.00 174 GLU A C 1
ATOM 1344 O O . GLU A 1 174 ? -12.712 -10.936 23.249 1.00 65.00 174 GLU A O 1
ATOM 1349 N N . SER A 1 175 ? -11.613 -10.302 21.401 1.00 68.19 175 SER A N 1
ATOM 1350 C CA . SER A 1 175 ? -10.859 -9.201 22.013 1.00 68.19 175 SER A CA 1
ATOM 1351 C C . SER A 1 175 ? -11.556 -7.842 21.914 1.00 68.19 175 SER A C 1
ATOM 1353 O O . SER A 1 175 ? -11.090 -6.872 22.506 1.00 68.19 175 SER A O 1
ATOM 1355 N N . LEU A 1 176 ? -12.669 -7.758 21.177 1.00 80.38 176 LEU A N 1
ATOM 1356 C CA . LEU A 1 176 ? -13.476 -6.545 21.121 1.00 80.38 176 LEU A CA 1
ATOM 1357 C C . LEU A 1 176 ? -14.190 -6.326 22.454 1.00 80.38 176 LEU A C 1
ATOM 1359 O O . LEU A 1 176 ? -14.676 -7.274 23.078 1.00 80.38 176 LEU A O 1
ATOM 1363 N N . THR A 1 177 ? -14.323 -5.063 22.851 1.00 90.69 177 THR A N 1
ATOM 1364 C CA . THR A 1 177 ? -15.195 -4.664 23.957 1.00 90.69 177 THR A CA 1
ATOM 1365 C C . THR A 1 177 ? -16.660 -4.977 23.634 1.00 90.69 177 THR A C 1
ATOM 1367 O O . THR A 1 177 ? -17.008 -5.417 22.532 1.00 90.69 177 THR A O 1
ATOM 1370 N N . ALA A 1 178 ? -17.560 -4.771 24.598 1.00 93.31 178 ALA A N 1
ATOM 1371 C CA . ALA A 1 178 ? -18.985 -4.923 24.329 1.00 93.31 178 ALA A CA 1
ATOM 1372 C C . ALA A 1 178 ? -19.450 -3.994 23.195 1.00 93.31 178 ALA A C 1
ATOM 1374 O O . ALA A 1 178 ? -20.214 -4.443 22.340 1.00 93.31 178 ALA A O 1
ATOM 1375 N N . CYS A 1 179 ? -18.959 -2.750 23.149 1.00 94.38 179 CYS A N 1
ATOM 1376 C CA . CYS A 1 179 ? -19.322 -1.814 22.090 1.00 94.38 179 CYS A CA 1
ATOM 1377 C C . CYS A 1 179 ? -18.658 -2.152 20.760 1.00 94.38 179 CYS A C 1
ATOM 1379 O O . CYS A 1 179 ? -19.354 -2.162 19.752 1.00 94.38 179 CYS A O 1
ATOM 1381 N N . GLY A 1 180 ? -17.388 -2.571 20.745 1.00 92.25 180 GLY A N 1
ATOM 1382 C CA . GLY A 1 180 ? -16.756 -3.026 19.503 1.00 92.25 180 GLY A CA 1
ATOM 1383 C C . GLY A 1 180 ? -17.482 -4.229 18.881 1.00 92.25 180 GLY A C 1
ATOM 1384 O O . GLY A 1 180 ? -17.647 -4.318 17.665 1.00 92.25 180 GLY A O 1
ATOM 1385 N N . ARG A 1 181 ? -17.985 -5.167 19.704 1.00 93.44 181 ARG A N 1
ATOM 1386 C CA . ARG A 1 181 ? -18.820 -6.281 19.207 1.00 93.44 181 ARG A CA 1
ATOM 1387 C C . ARG A 1 181 ? -20.166 -5.804 18.665 1.00 93.44 181 ARG A C 1
ATOM 1389 O O . ARG A 1 181 ? -20.637 -6.363 17.675 1.00 93.44 181 ARG A O 1
ATOM 1396 N N . LEU A 1 182 ? -20.785 -4.819 19.317 1.00 95.44 182 LEU A N 1
ATOM 1397 C CA . LEU A 1 182 ? -22.041 -4.222 18.868 1.00 95.44 182 LEU A CA 1
ATOM 1398 C C . LEU A 1 182 ? -21.858 -3.518 17.517 1.00 95.44 182 LEU A C 1
ATOM 1400 O O . LEU A 1 182 ? -22.597 -3.828 16.586 1.00 95.44 182 LEU A O 1
ATOM 1404 N N . GLU A 1 183 ? -20.855 -2.645 17.396 1.00 93.62 183 GLU A N 1
ATOM 1405 C CA . GLU A 1 183 ? -20.533 -1.900 16.171 1.00 93.62 183 GLU A CA 1
ATOM 1406 C C . GLU A 1 183 ? -20.290 -2.861 15.013 1.00 93.62 183 GLU A C 1
ATOM 1408 O O . GLU A 1 183 ? -21.017 -2.821 14.023 1.00 93.62 183 GLU A O 1
ATOM 1413 N N . ARG A 1 184 ? -19.402 -3.846 15.183 1.00 91.12 184 ARG A N 1
ATOM 1414 C CA . ARG A 1 184 ? -19.117 -4.831 14.133 1.00 91.12 184 ARG A CA 1
ATOM 1415 C C . ARG A 1 184 ? -20.353 -5.629 13.707 1.00 91.12 184 ARG A C 1
ATOM 1417 O O . ARG A 1 184 ? -20.504 -5.930 12.523 1.00 91.12 184 ARG A O 1
ATOM 1424 N N . ARG A 1 185 ? -21.245 -5.988 14.638 1.00 92.94 185 ARG A N 1
ATOM 1425 C CA . ARG A 1 185 ? -22.484 -6.719 14.319 1.00 92.94 185 ARG A CA 1
ATOM 1426 C C . ARG A 1 185 ? -23.450 -5.863 13.498 1.00 92.94 185 ARG A C 1
ATOM 1428 O O . ARG A 1 185 ? -24.021 -6.353 12.526 1.00 92.94 185 ARG A O 1
ATOM 1435 N N . VAL A 1 186 ? -23.645 -4.613 13.906 1.00 95.12 186 VAL A N 1
ATOM 1436 C CA . VAL A 1 186 ? -24.663 -3.716 13.341 1.00 95.12 186 VAL A CA 1
ATOM 1437 C C . VAL A 1 186 ? -24.172 -3.042 12.057 1.00 95.12 186 VAL A C 1
ATOM 1439 O O . VAL A 1 186 ? -24.921 -2.912 11.095 1.00 95.12 186 VAL A O 1
ATOM 1442 N N . CYS A 1 187 ? -22.895 -2.673 12.001 1.00 92.25 187 CYS A N 1
ATOM 1443 C CA . CYS A 1 187 ? -22.264 -2.020 10.856 1.00 92.25 187 CYS A CA 1
ATOM 1444 C C . CYS A 1 187 ? -21.701 -3.017 9.825 1.00 92.25 187 CYS A C 1
ATOM 1446 O O . CYS A 1 187 ? -21.53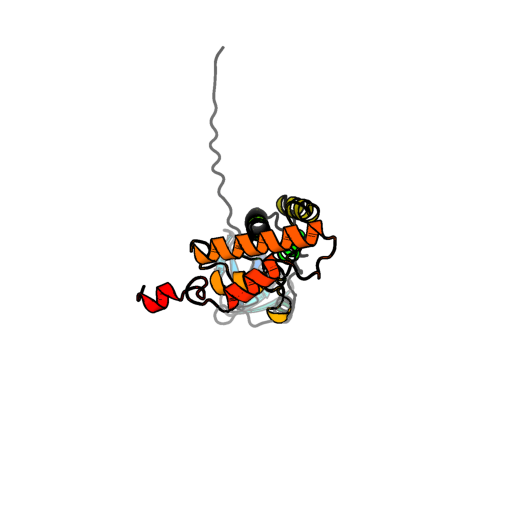2 -2.661 8.654 1.00 92.25 187 CYS A O 1
ATOM 1448 N N . GLY A 1 188 ? -21.439 -4.264 10.234 1.00 89.00 188 GLY A N 1
ATOM 1449 C CA . GLY A 1 188 ? -20.802 -5.311 9.431 1.00 89.00 188 GLY A CA 1
ATOM 1450 C C . GLY A 1 188 ? -19.270 -5.221 9.439 1.00 89.00 188 GLY A C 1
ATOM 1451 O O . GLY A 1 188 ? -18.703 -4.152 9.648 1.00 89.00 188 GLY A O 1
ATOM 1452 N N . ASP A 1 189 ? -18.579 -6.332 9.144 1.00 83.25 189 ASP A N 1
ATOM 1453 C CA . ASP A 1 189 ? -17.104 -6.418 9.230 1.00 83.25 189 ASP A CA 1
ATOM 1454 C C . ASP A 1 189 ? -16.363 -5.411 8.319 1.00 83.25 189 ASP A C 1
ATOM 1456 O O . ASP A 1 189 ? -15.208 -5.081 8.577 1.00 83.25 189 ASP A O 1
ATOM 1460 N N . ALA A 1 190 ? -17.029 -4.917 7.268 1.00 78.69 190 ALA A N 1
ATOM 1461 C CA . ALA A 1 190 ? -16.513 -3.924 6.321 1.00 78.69 190 ALA A CA 1
ATOM 1462 C C . ALA A 1 190 ? -17.335 -2.616 6.299 1.00 78.69 190 ALA A C 1
ATOM 1464 O O . ALA A 1 190 ? -17.340 -1.919 5.287 1.00 78.69 190 ALA A O 1
ATOM 1465 N N . ALA A 1 191 ? -18.069 -2.304 7.377 1.00 82.00 191 ALA A N 1
ATOM 1466 C CA . ALA A 1 191 ? -18.912 -1.105 7.493 1.00 82.00 191 ALA A CA 1
ATOM 1467 C C . ALA A 1 191 ? -19.980 -0.960 6.380 1.00 82.00 191 ALA A C 1
ATOM 1469 O O . ALA A 1 191 ? -20.327 0.135 5.941 1.00 82.00 191 ALA A O 1
ATOM 1470 N N . GLN A 1 192 ? -20.525 -2.085 5.920 1.00 85.75 192 GLN A N 1
ATOM 1471 C CA . GLN A 1 192 ? -21.493 -2.182 4.817 1.00 85.75 192 GLN A CA 1
ATOM 1472 C C . GLN A 1 192 ? -22.841 -1.508 5.138 1.00 85.75 192 GLN A C 1
ATOM 1474 O O . GLN A 1 192 ? -23.612 -1.187 4.229 1.00 85.75 192 GLN A O 1
ATOM 1479 N N . CYS A 1 193 ? -23.129 -1.341 6.430 1.00 91.06 193 CYS A N 1
ATOM 1480 C CA . CYS A 1 193 ? -24.326 -0.704 6.968 1.00 91.06 193 CYS A CA 1
ATOM 1481 C C . CYS A 1 193 ? -24.006 0.637 7.647 1.00 91.06 193 CYS A C 1
ATOM 1483 O O . CYS A 1 193 ? -24.752 1.086 8.508 1.00 91.06 193 CYS A O 1
ATOM 1485 N N . ALA A 1 194 ? -22.905 1.302 7.266 1.00 86.25 194 ALA A N 1
ATOM 1486 C CA . ALA A 1 194 ? -22.504 2.586 7.851 1.00 86.25 194 ALA A CA 1
ATOM 1487 C C . ALA A 1 194 ? -23.572 3.693 7.743 1.00 86.25 194 ALA A C 1
ATOM 1489 O O . ALA A 1 194 ? -23.556 4.627 8.538 1.00 86.25 194 ALA A O 1
ATOM 1490 N N . GLY A 1 195 ? -24.478 3.609 6.765 1.00 84.50 195 GLY A N 1
ATOM 1491 C CA . GLY A 1 195 ? -25.582 4.558 6.597 1.00 84.50 195 GLY A CA 1
ATOM 1492 C C . GLY A 1 195 ? -26.808 4.280 7.471 1.00 84.50 195 GLY A C 1
ATOM 1493 O O . GLY A 1 195 ? -27.699 5.122 7.520 1.00 84.50 195 GLY A O 1
ATOM 1494 N N . ASP A 1 196 ? -26.869 3.131 8.149 1.00 89.88 196 ASP A N 1
ATOM 1495 C CA . ASP A 1 196 ? -28.042 2.726 8.921 1.00 89.88 196 ASP A CA 1
ATOM 1496 C C . ASP A 1 196 ? -28.038 3.413 10.298 1.00 89.88 196 ASP A C 1
ATOM 1498 O O . ASP A 1 196 ? -27.001 3.499 10.963 1.00 89.88 196 ASP A O 1
ATOM 1502 N N . GLU A 1 197 ? -29.211 3.851 10.765 1.00 92.19 197 GLU A N 1
ATOM 1503 C CA . GLU A 1 197 ? -29.371 4.536 12.059 1.00 92.19 197 GLU A CA 1
ATOM 1504 C C . GLU A 1 197 ? -28.825 3.701 13.226 1.00 92.19 197 GLU A C 1
ATOM 1506 O O . GLU A 1 197 ? -28.081 4.202 14.069 1.00 92.19 197 GLU A O 1
ATOM 1511 N N . ALA A 1 198 ? -29.098 2.393 13.221 1.00 93.25 198 ALA A N 1
ATOM 1512 C CA . ALA A 1 198 ? -28.581 1.473 14.226 1.00 93.25 198 ALA A CA 1
ATOM 1513 C C . ALA A 1 198 ? -27.039 1.451 14.264 1.00 93.25 198 ALA A C 1
ATOM 1515 O O . ALA A 1 198 ? -26.449 1.371 15.343 1.00 93.25 198 ALA A O 1
ATOM 1516 N N . CYS A 1 199 ? -26.372 1.549 13.107 1.00 93.62 199 CYS A N 1
ATOM 1517 C CA . CYS A 1 199 ? -24.910 1.589 13.044 1.00 93.62 199 CYS A CA 1
ATOM 1518 C C . CYS A 1 199 ? -24.364 2.915 13.590 1.00 93.62 199 CYS A C 1
ATOM 1520 O O . CYS A 1 199 ? -23.378 2.917 14.327 1.00 93.62 199 CYS A O 1
ATOM 1522 N N . GLN A 1 200 ? -25.025 4.039 13.299 1.00 92.94 200 GLN A N 1
ATOM 1523 C CA . GLN A 1 200 ? -24.647 5.345 13.850 1.00 92.94 200 GLN A CA 1
ATOM 1524 C C . GLN A 1 200 ? -24.759 5.367 15.381 1.00 92.94 200 GLN A C 1
ATOM 1526 O O . GLN A 1 200 ? -23.825 5.795 16.061 1.00 92.94 200 GLN A O 1
ATOM 1531 N N . LEU A 1 201 ? -25.845 4.816 15.931 1.00 95.38 201 LEU A N 1
ATOM 1532 C CA . LEU A 1 201 ? -26.026 4.666 17.378 1.00 95.38 201 LEU A CA 1
ATOM 1533 C C . LEU A 1 201 ? -24.971 3.741 18.001 1.00 95.38 201 LEU A C 1
ATOM 1535 O O . LEU A 1 201 ? -24.418 4.055 19.054 1.00 95.38 201 LEU A O 1
ATOM 1539 N N . ALA A 1 202 ? -24.643 2.622 17.347 1.00 95.31 202 ALA A N 1
ATOM 1540 C CA . ALA A 1 202 ? -23.608 1.708 17.829 1.00 95.31 202 ALA A CA 1
ATOM 1541 C C . ALA A 1 202 ? -22.223 2.381 17.888 1.00 95.31 202 ALA A C 1
ATOM 1543 O O . ALA A 1 202 ? -21.511 2.232 18.881 1.00 95.31 202 ALA A O 1
ATOM 1544 N N . ARG A 1 203 ? -21.871 3.180 16.871 1.00 93.56 203 ARG A N 1
ATOM 1545 C CA . ARG A 1 203 ? -20.631 3.977 16.846 1.00 93.56 203 ARG A CA 1
ATOM 1546 C C . ARG A 1 203 ? -20.603 5.059 17.913 1.00 93.56 203 ARG A C 1
ATOM 1548 O O . ARG A 1 203 ? -19.558 5.300 18.512 1.00 93.56 203 ARG A O 1
ATOM 1555 N N . GLN A 1 204 ? -21.739 5.710 18.158 1.00 95.62 204 GLN A N 1
ATOM 1556 C CA . GLN A 1 204 ? -21.853 6.690 19.233 1.00 95.62 204 GLN A CA 1
ATOM 1557 C C . GLN A 1 204 ? -21.557 6.043 20.589 1.00 95.62 204 GLN A C 1
ATOM 1559 O O . GLN A 1 204 ? -20.754 6.580 21.346 1.00 95.62 204 GLN A O 1
ATOM 1564 N N . LEU A 1 205 ? -22.136 4.870 20.864 1.00 96.31 205 LEU A N 1
ATOM 1565 C CA . LEU A 1 205 ? -21.881 4.132 22.102 1.00 96.31 205 LEU A CA 1
ATOM 1566 C C . LEU A 1 205 ? -20.420 3.679 22.237 1.00 96.31 205 LEU A C 1
ATOM 1568 O O . LEU A 1 205 ? -19.850 3.794 23.319 1.00 96.31 205 LEU A O 1
ATOM 1572 N N . GLU A 1 206 ? -19.793 3.201 21.158 1.00 93.81 206 GLU A N 1
ATOM 1573 C CA . GLU A 1 206 ? -18.368 2.835 21.165 1.00 93.81 206 GLU A CA 1
ATOM 1574 C C . GLU A 1 206 ? -17.467 4.038 21.462 1.00 93.81 206 GLU A C 1
ATOM 1576 O O . GLU A 1 206 ? -16.555 3.945 22.285 1.00 93.81 206 GLU A O 1
ATOM 1581 N N . LYS A 1 207 ? -17.757 5.194 20.854 1.00 90.25 207 LYS A N 1
ATOM 1582 C CA . LYS A 1 207 ? -17.053 6.442 21.157 1.00 90.25 207 LYS A CA 1
ATOM 1583 C C . LYS A 1 207 ? -17.218 6.828 22.629 1.00 90.25 207 LYS A C 1
ATOM 1585 O O . LYS A 1 207 ? -16.230 7.160 23.274 1.00 90.25 207 LYS A O 1
ATOM 1590 N N . THR A 1 208 ? -18.437 6.751 23.166 1.00 94.81 208 THR A N 1
ATOM 1591 C CA . THR A 1 208 ? -18.694 7.042 24.583 1.00 94.81 208 THR A CA 1
ATOM 1592 C C . THR A 1 208 ? -17.934 6.086 25.504 1.00 94.81 208 THR A C 1
ATOM 1594 O O . THR A 1 208 ? -17.325 6.541 26.466 1.00 94.81 208 THR A O 1
ATOM 1597 N N . GLU A 1 209 ? -17.891 4.785 25.197 1.00 95.69 209 GLU A N 1
ATOM 1598 C CA . GLU A 1 209 ? -17.088 3.816 25.958 1.00 95.69 209 GLU A CA 1
ATOM 1599 C C . GLU A 1 209 ? -15.601 4.183 25.953 1.00 95.69 209 GLU A C 1
ATOM 1601 O O . GLU A 1 209 ? -14.948 4.131 26.999 1.00 95.69 209 GLU A O 1
ATOM 1606 N N . LEU A 1 210 ? -15.062 4.569 24.795 1.00 89.50 210 LEU A N 1
ATOM 1607 C CA . LEU A 1 210 ? -13.670 4.989 24.682 1.00 89.50 210 LEU A CA 1
ATOM 1608 C C . LEU A 1 210 ? -13.393 6.236 25.532 1.00 89.50 210 LEU A C 1
ATOM 1610 O O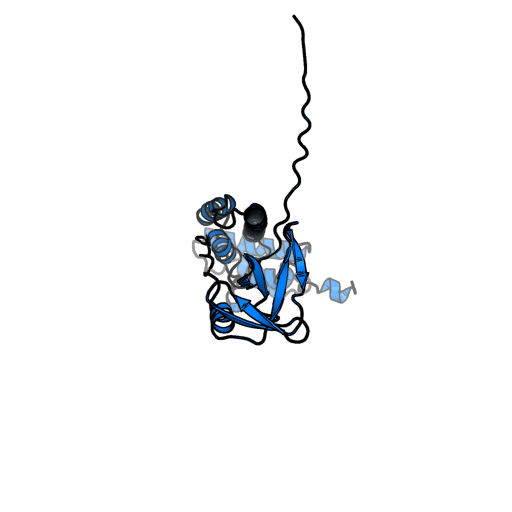 . LEU A 1 210 ? -12.440 6.237 26.313 1.00 89.50 210 LEU A O 1
ATOM 1614 N N . ASP A 1 211 ? -14.241 7.260 25.429 1.00 87.81 211 ASP A N 1
ATOM 1615 C CA . ASP A 1 211 ? -14.103 8.510 26.180 1.00 87.81 211 ASP A CA 1
ATOM 1616 C C . ASP A 1 211 ? -14.166 8.257 27.705 1.00 87.81 211 ASP A C 1
ATOM 1618 O O . ASP A 1 211 ? -13.352 8.792 28.463 1.00 87.81 211 ASP A O 1
ATOM 1622 N N . GLU A 1 212 ? -15.059 7.373 28.167 1.00 94.81 212 GLU A N 1
ATOM 1623 C CA . GLU A 1 212 ? -15.166 6.973 29.579 1.00 94.81 212 GLU A CA 1
ATOM 1624 C C . GLU A 1 212 ? -13.918 6.231 30.086 1.00 94.81 212 GLU A C 1
ATOM 1626 O O . GLU A 1 212 ? -13.439 6.495 31.194 1.00 94.81 212 GLU A O 1
ATOM 1631 N N . ARG A 1 213 ? -13.363 5.308 29.289 1.00 90.12 213 ARG A N 1
ATOM 1632 C CA . ARG A 1 213 ? -12.127 4.581 29.633 1.00 90.12 213 ARG A CA 1
ATOM 1633 C C . ARG A 1 213 ? -10.926 5.522 29.697 1.00 90.12 213 ARG A C 1
ATOM 1635 O O . ARG A 1 213 ? -10.094 5.386 30.595 1.00 90.12 213 ARG A O 1
ATOM 1642 N N . VAL A 1 214 ? -10.849 6.489 28.777 1.00 83.38 214 VAL A N 1
ATOM 1643 C CA . VAL A 1 214 ? -9.801 7.524 28.763 1.00 83.38 214 VAL A CA 1
ATOM 1644 C C . VAL A 1 214 ? -9.904 8.398 30.008 1.00 83.38 214 VAL A C 1
ATOM 1646 O O . VAL A 1 214 ? -8.907 8.561 30.709 1.00 83.38 214 VAL A O 1
ATOM 1649 N N . ALA A 1 215 ? -11.101 8.888 30.341 1.00 85.44 215 ALA A N 1
ATOM 1650 C CA . ALA A 1 215 ? -11.330 9.688 31.544 1.00 85.44 215 ALA A CA 1
ATOM 1651 C C . ALA A 1 215 ? -10.988 8.926 32.837 1.00 85.44 215 ALA A C 1
ATOM 1653 O O . ALA A 1 215 ? -10.542 9.519 33.817 1.00 85.44 215 ALA A O 1
ATOM 1654 N N . ALA A 1 216 ? -11.167 7.604 32.837 1.00 89.00 216 ALA A N 1
ATOM 1655 C CA . ALA A 1 216 ? -10.805 6.747 33.957 1.00 89.00 216 ALA A CA 1
ATOM 1656 C C . ALA A 1 216 ? -9.310 6.381 34.027 1.00 89.00 216 ALA A C 1
ATOM 1658 O O . ALA A 1 216 ? -8.891 5.822 35.041 1.00 89.00 216 ALA A O 1
ATOM 1659 N N . GLY A 1 217 ? -8.524 6.641 32.976 1.00 85.00 217 GLY A N 1
ATOM 1660 C CA . GLY A 1 217 ? -7.110 6.258 32.894 1.00 85.00 217 GLY A CA 1
ATOM 1661 C C . GLY A 1 217 ? -6.858 4.747 32.792 1.00 85.00 217 GLY A C 1
ATOM 1662 O O . GLY A 1 217 ? -5.722 4.308 32.956 1.00 85.00 217 GLY A O 1
ATOM 1663 N N . ASP A 1 218 ? -7.891 3.945 32.522 1.00 83.56 218 ASP A N 1
ATOM 1664 C CA . ASP A 1 218 ? -7.799 2.487 32.423 1.00 83.56 218 ASP A CA 1
ATOM 1665 C C . ASP A 1 218 ? -8.608 1.978 31.225 1.00 83.56 218 ASP A C 1
ATOM 1667 O O . ASP A 1 218 ? -9.838 1.897 31.246 1.00 83.56 218 ASP A O 1
ATOM 1671 N N . MET A 1 219 ? -7.882 1.570 30.181 1.00 80.25 219 MET A N 1
ATOM 1672 C CA . MET A 1 219 ? -8.448 1.026 28.945 1.00 80.25 219 MET A CA 1
ATOM 1673 C C . MET A 1 219 ? -9.164 -0.314 29.130 1.00 80.25 219 MET A C 1
ATOM 1675 O O . MET A 1 219 ? -9.846 -0.755 28.210 1.00 80.25 219 MET A O 1
ATOM 1679 N N . LYS A 1 220 ? -9.038 -0.984 30.280 1.00 83.94 220 LYS A N 1
ATOM 1680 C CA . LYS A 1 220 ? -9.713 -2.258 30.576 1.00 83.94 220 LYS A CA 1
ATOM 1681 C C . LYS A 1 220 ? -10.937 -2.094 31.471 1.00 83.94 220 LYS A C 1
ATOM 1683 O O . LYS A 1 220 ? -11.726 -3.036 31.551 1.00 83.94 220 LYS A O 1
ATOM 1688 N N . LYS A 1 221 ? -11.134 -0.919 32.072 1.00 85.19 221 LYS A N 1
ATOM 1689 C CA . LYS A 1 221 ? -12.237 -0.647 32.993 1.00 85.19 221 LYS A CA 1
ATOM 1690 C C . LYS A 1 221 ? -13.595 -0.902 32.346 1.00 85.19 221 LYS A C 1
ATOM 1692 O O . LYS A 1 221 ? -13.841 -0.505 31.211 1.00 85.19 221 LYS A O 1
ATOM 1697 N N . ASP A 1 222 ? -14.482 -1.552 33.087 1.00 91.19 222 ASP A N 1
ATOM 1698 C CA . ASP A 1 222 ? -15.883 -1.660 32.700 1.00 91.19 222 ASP A CA 1
ATOM 1699 C C . ASP A 1 222 ? -16.591 -0.330 32.976 1.00 91.19 222 ASP A C 1
ATOM 1701 O O . ASP A 1 222 ? -16.510 0.207 34.084 1.00 91.19 222 ASP A O 1
ATOM 1705 N N . THR A 1 223 ? -17.247 0.223 31.961 1.00 94.69 223 THR A N 1
ATOM 1706 C CA . THR A 1 223 ? -17.850 1.560 32.019 1.00 94.69 223 THR A CA 1
ATOM 1707 C C . THR A 1 223 ? -19.376 1.504 31.871 1.00 94.69 223 THR A C 1
ATOM 1709 O O . THR A 1 223 ? -19.909 0.480 31.426 1.00 94.69 223 THR A O 1
ATOM 1712 N N . PRO A 1 224 ? -20.116 2.573 32.219 1.00 96.81 224 PRO A N 1
ATOM 1713 C CA . PRO A 1 224 ? -21.549 2.653 31.936 1.00 96.81 224 PRO A CA 1
ATOM 1714 C C . PRO A 1 224 ? -21.884 2.363 30.464 1.00 96.81 224 PRO A C 1
ATOM 1716 O O . PRO A 1 224 ? -22.736 1.513 30.198 1.00 96.81 224 PRO A O 1
ATOM 1719 N N . ALA A 1 225 ? -21.140 2.932 29.510 1.00 95.50 225 ALA A N 1
ATOM 1720 C CA . ALA A 1 225 ? -21.329 2.630 28.091 1.00 95.50 225 ALA A CA 1
ATOM 1721 C C . ALA A 1 225 ? -21.036 1.156 27.753 1.00 95.50 225 ALA A C 1
ATOM 1723 O O . ALA A 1 225 ? -21.753 0.544 26.960 1.00 95.50 225 ALA A O 1
ATOM 1724 N N . SER A 1 226 ? -20.056 0.527 28.417 1.00 93.50 226 SER A N 1
ATOM 1725 C CA . SER A 1 226 ? -19.806 -0.919 28.279 1.00 93.50 226 SER A CA 1
ATOM 1726 C C . SER A 1 226 ? -21.053 -1.743 28.652 1.00 93.50 226 SER A C 1
ATOM 1728 O O . SER A 1 226 ? -21.377 -2.743 27.998 1.00 93.50 226 SER A O 1
ATOM 1730 N N . ALA A 1 227 ? -21.786 -1.327 29.691 1.00 96.00 227 ALA A N 1
ATOM 1731 C CA . ALA A 1 227 ? -23.036 -1.959 30.103 1.00 96.00 227 ALA A CA 1
ATOM 1732 C C . ALA A 1 227 ? -24.177 -1.706 29.104 1.00 96.00 227 ALA A C 1
ATOM 1734 O O . ALA A 1 227 ? -24.929 -2.639 28.797 1.00 96.00 227 ALA A O 1
ATOM 1735 N N . ASP A 1 228 ? -24.269 -0.499 28.548 1.00 96.81 228 ASP A N 1
ATOM 1736 C CA . ASP A 1 228 ? -25.251 -0.135 27.520 1.00 96.81 228 ASP A CA 1
ATOM 1737 C C . ASP A 1 228 ? -25.066 -0.957 26.254 1.00 96.81 228 ASP A C 1
ATOM 1739 O O . ASP A 1 228 ? -26.019 -1.561 25.760 1.00 96.81 228 ASP A O 1
ATOM 1743 N N . CYS A 1 229 ? -23.826 -1.125 25.809 1.00 96.31 229 CYS A N 1
ATOM 1744 C CA . CYS A 1 229 ? -23.516 -1.981 24.675 1.00 96.31 229 CYS A CA 1
ATOM 1745 C C . CYS A 1 229 ? -23.862 -3.449 24.935 1.00 96.31 229 CYS A C 1
ATOM 1747 O O . CYS A 1 229 ? -24.366 -4.130 24.045 1.00 96.31 229 CYS A O 1
ATOM 1749 N N . ARG A 1 230 ? -23.673 -3.962 26.161 1.00 95.75 230 ARG A N 1
ATOM 1750 C CA . ARG A 1 230 ? -24.140 -5.318 26.514 1.00 95.75 230 ARG A CA 1
ATOM 1751 C C . ARG A 1 230 ? -25.662 -5.440 26.469 1.00 95.75 230 ARG A C 1
ATOM 1753 O O . ARG A 1 230 ? -26.152 -6.514 26.121 1.00 95.75 230 ARG A O 1
ATOM 1760 N N . ARG A 1 231 ? -26.405 -4.389 26.833 1.00 96.31 231 ARG A N 1
ATOM 1761 C CA . ARG A 1 231 ? -27.872 -4.354 26.700 1.00 96.31 231 ARG A CA 1
ATOM 1762 C C . ARG A 1 231 ? -28.282 -4.326 25.228 1.00 96.31 231 ARG A C 1
ATOM 1764 O O . ARG A 1 231 ? -29.045 -5.191 24.816 1.00 96.31 231 ARG A O 1
ATOM 1771 N N . ALA A 1 232 ? -27.689 -3.437 24.437 1.00 96.31 232 ALA A N 1
ATOM 1772 C CA . ALA A 1 232 ? -27.907 -3.325 22.995 1.00 96.31 232 ALA A CA 1
ATOM 1773 C C . ALA A 1 232 ? -27.555 -4.619 22.235 1.00 96.31 232 ALA A C 1
ATOM 1775 O O . ALA A 1 232 ? -28.261 -5.034 21.320 1.00 96.31 232 ALA A O 1
ATOM 1776 N N . LEU A 1 233 ? -26.520 -5.348 22.667 1.00 94.94 233 LEU A N 1
ATOM 1777 C CA . LEU A 1 233 ? -26.190 -6.667 22.120 1.00 94.94 233 LEU A CA 1
ATOM 1778 C C . LEU A 1 233 ? -27.320 -7.695 22.298 1.00 94.94 233 LEU A C 1
ATOM 1780 O O . LEU A 1 233 ? -27.374 -8.662 21.545 1.00 94.94 233 LEU A O 1
ATOM 1784 N N . ARG A 1 234 ? -28.233 -7.510 23.252 1.00 94.50 234 ARG A N 1
ATOM 1785 C CA . ARG A 1 234 ? -29.407 -8.380 23.428 1.00 94.50 234 ARG A CA 1
ATOM 1786 C C . ARG A 1 234 ? -30.664 -7.844 22.742 1.00 94.50 234 ARG A C 1
ATOM 1788 O O . ARG A 1 234 ? -31.608 -8.604 22.565 1.00 94.50 234 ARG A O 1
ATOM 1795 N N . ASP A 1 235 ? -30.668 -6.577 22.343 1.00 94.75 235 ASP A N 1
ATOM 1796 C CA . ASP A 1 235 ? -31.783 -5.935 21.652 1.00 94.75 235 ASP A CA 1
ATOM 1797 C C . ASP A 1 235 ? -31.577 -5.990 20.132 1.00 94.75 235 ASP A C 1
ATOM 1799 O O . ASP A 1 235 ? -31.022 -5.084 19.510 1.00 94.75 235 ASP A O 1
ATOM 1803 N N . SER A 1 236 ? -32.005 -7.093 19.520 1.00 88.62 236 SER A N 1
ATOM 1804 C CA . SER A 1 236 ? -31.919 -7.278 18.068 1.00 88.62 236 SER A CA 1
ATOM 1805 C C . SER A 1 236 ? -32.919 -6.431 17.278 1.00 88.62 236 SER A C 1
ATOM 1807 O O . SER A 1 236 ? -32.838 -6.419 16.053 1.00 88.62 236 SER A O 1
ATOM 1809 N N . VAL A 1 237 ? -33.871 -5.765 17.944 1.00 89.00 237 VAL A N 1
ATOM 1810 C CA . VAL A 1 237 ? -34.863 -4.903 17.288 1.00 89.00 237 VAL A CA 1
ATOM 1811 C C . VAL A 1 237 ? -34.272 -3.514 17.080 1.00 89.00 237 VAL A C 1
ATOM 1813 O O . VAL A 1 237 ? -34.295 -3.009 15.960 1.00 89.00 237 VAL A O 1
ATOM 1816 N N . ALA A 1 238 ? -33.691 -2.929 18.130 1.00 90.06 238 ALA A N 1
ATOM 1817 C CA . ALA A 1 238 ? -33.017 -1.635 18.044 1.00 90.06 238 ALA A CA 1
ATOM 1818 C C . ALA A 1 238 ? -31.630 -1.733 17.380 1.00 90.06 238 ALA A C 1
ATOM 1820 O O . ALA A 1 238 ? -31.225 -0.827 16.655 1.00 90.06 238 ALA A O 1
ATOM 1821 N N . PHE A 1 239 ? -30.913 -2.847 17.584 1.00 95.62 239 PHE A N 1
ATOM 1822 C CA . PHE A 1 239 ? -29.566 -3.078 17.046 1.00 95.62 239 PHE A CA 1
ATOM 1823 C C . PHE A 1 239 ? -29.487 -4.379 16.235 1.00 95.62 239 PHE A C 1
ATOM 1825 O O . PHE A 1 239 ? -28.815 -5.337 16.651 1.00 95.62 239 PHE A O 1
ATOM 1832 N N . PRO A 1 240 ? -30.166 -4.433 15.078 1.00 93.12 240 PRO A N 1
ATOM 1833 C CA . PRO A 1 240 ? -30.160 -5.602 14.216 1.00 93.12 240 PRO A CA 1
ATOM 1834 C C . PRO A 1 240 ? -28.785 -5.825 13.578 1.00 93.12 240 PRO A C 1
ATOM 1836 O O . PRO A 1 240 ? -27.969 -4.912 13.458 1.00 93.12 240 PRO A O 1
ATOM 1839 N N . GLU A 1 241 ? -28.521 -7.055 13.140 1.00 92.81 241 GLU A N 1
ATOM 1840 C CA . GLU A 1 241 ? -27.316 -7.344 12.362 1.00 92.81 241 GLU A CA 1
ATOM 1841 C C . 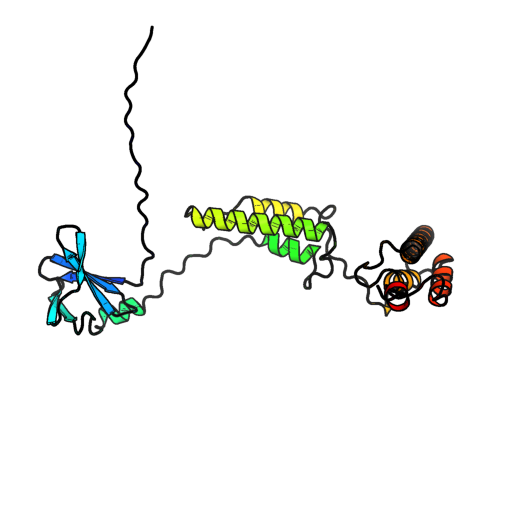GLU A 1 241 ? -27.319 -6.597 11.027 1.00 92.81 241 GLU A C 1
ATOM 1843 O O . GLU A 1 241 ? -28.371 -6.407 10.406 1.00 92.81 241 GLU A O 1
ATOM 1848 N N . CYS A 1 242 ? -26.130 -6.258 10.530 1.00 92.38 242 CYS A N 1
ATOM 1849 C CA . CYS A 1 242 ? -26.001 -5.654 9.214 1.00 92.38 242 CYS A CA 1
ATOM 1850 C C . CYS A 1 242 ? -26.688 -6.518 8.141 1.00 92.38 242 CYS A C 1
ATOM 1852 O O . CYS A 1 242 ? -26.518 -7.738 8.068 1.00 92.38 242 CYS A O 1
ATOM 1854 N N . GLY A 1 243 ? -27.526 -5.879 7.324 1.00 84.94 243 GLY A N 1
ATOM 1855 C CA . GLY A 1 243 ? -28.308 -6.545 6.284 1.00 84.94 243 GLY A CA 1
ATOM 1856 C C . GLY A 1 243 ? -29.548 -7.294 6.785 1.00 84.94 243 GLY A C 1
ATOM 1857 O O . GLY A 1 243 ? -30.218 -7.934 5.980 1.00 84.94 243 GLY A O 1
ATOM 1858 N N . PHE A 1 244 ? -29.902 -7.229 8.074 1.00 85.00 244 PHE A N 1
ATOM 1859 C CA . PHE A 1 244 ? -31.168 -7.769 8.591 1.00 85.00 244 PHE A CA 1
ATOM 1860 C C . PHE A 1 244 ? -32.383 -7.186 7.855 1.00 85.00 244 PHE A C 1
ATOM 1862 O O . PHE A 1 244 ? -33.167 -7.942 7.292 1.00 85.00 244 PHE A O 1
ATOM 1869 N N . TRP A 1 245 ? -32.495 -5.856 7.763 1.00 73.06 245 TRP A N 1
ATOM 1870 C CA . TRP A 1 245 ? -33.625 -5.211 7.081 1.00 73.06 245 TRP A CA 1
ATOM 1871 C C . TRP A 1 245 ? -33.639 -5.457 5.573 1.00 73.06 245 TRP A C 1
ATOM 1873 O O . TRP A 1 245 ? -34.707 -5.643 5.003 1.00 73.06 245 TRP A O 1
ATOM 1883 N N . ARG A 1 246 ? -32.466 -5.546 4.931 1.00 75.44 246 ARG A N 1
ATOM 1884 C CA . ARG A 1 246 ? -32.355 -5.947 3.515 1.00 75.44 246 ARG A CA 1
ATOM 1885 C C . ARG A 1 246 ? -32.892 -7.363 3.286 1.00 75.44 246 ARG A C 1
ATOM 1887 O O . ARG A 1 246 ? -33.707 -7.577 2.394 1.00 75.44 246 ARG A O 1
ATOM 1894 N N . ARG A 1 247 ? -32.529 -8.309 4.163 1.00 79.38 247 ARG A N 1
ATOM 1895 C CA . ARG A 1 247 ? -33.050 -9.688 4.147 1.00 79.38 247 ARG A CA 1
ATOM 1896 C C . ARG A 1 247 ? -34.555 -9.751 4.411 1.00 79.38 247 ARG A C 1
ATOM 1898 O O . ARG A 1 247 ? -35.243 -10.533 3.767 1.00 79.38 247 ARG A O 1
ATOM 1905 N N . LEU A 1 248 ? -35.062 -8.937 5.335 1.00 71.94 248 LEU A N 1
ATOM 1906 C CA . LEU A 1 248 ? -36.469 -8.960 5.739 1.00 71.94 248 LEU A CA 1
ATOM 1907 C C . LEU A 1 248 ? -37.397 -8.266 4.727 1.00 71.94 248 LEU A C 1
ATOM 1909 O O . LEU A 1 248 ? -38.542 -8.674 4.568 1.00 71.94 248 LEU A O 1
ATOM 1913 N N . LEU A 1 249 ? -36.902 -7.236 4.033 1.00 73.00 249 LEU A N 1
ATOM 1914 C CA . LEU A 1 249 ? -37.660 -6.441 3.058 1.00 73.00 249 LEU A CA 1
ATOM 1915 C C . LEU A 1 249 ? -37.414 -6.854 1.596 1.00 73.00 249 LEU A C 1
ATOM 1917 O O . LEU A 1 249 ? -37.979 -6.239 0.693 1.00 73.00 249 LEU A O 1
ATOM 1921 N N . GLY A 1 250 ? -36.589 -7.879 1.349 1.00 53.50 250 GLY A N 1
ATOM 1922 C CA . GLY A 1 250 ? -36.366 -8.444 0.014 1.00 53.50 250 GLY A CA 1
ATOM 1923 C C . GLY A 1 250 ? -35.726 -7.480 -0.992 1.00 53.50 250 GLY A C 1
ATOM 1924 O O . GLY A 1 250 ? -36.050 -7.551 -2.177 1.00 53.50 250 GLY A O 1
ATOM 1925 N N . ARG A 1 251 ? -34.853 -6.573 -0.533 1.00 52.28 251 ARG A N 1
ATOM 1926 C CA . ARG A 1 251 ? -34.066 -5.669 -1.391 1.00 52.28 251 ARG A CA 1
ATOM 1927 C C . ARG A 1 251 ? -32.572 -5.920 -1.260 1.00 52.28 251 ARG A C 1
ATOM 1929 O O . ARG A 1 251 ? -32.082 -5.949 -0.108 1.00 52.28 251 ARG A O 1
#

pLDDT: mean 82.25, std 15.4, range [36.72, 96.81]

Secondary structure (DSSP, 8-state):
----------------PPP---EEEEEBTTS-EEEEETTT-BEEEE-TTS-EEEPPSEEEEBTTS-EEEEETTEEPPPHHHHHHHHSPPP---------HHHHHHHHHH-TT-TTTTSHHHHHHHHHHHHHHHHHHHHHHTT-TTSPPSHHHHHHHHHH-TTTS----PPPPGGGS-HHHHHHHHHH-TT-TTTTSHHHHHHHHHHHHHHHHHHHHT-TT---HHHHHHHHHTT-TTTSPPTTHHHHHHT-

Radius of gyration: 35.04 Å; chains: 1; bounding box: 76×74×85 Å

Sequence (251 aa):
MSMRFFLIAGLLMAIVLPGQAAEWRQQLSNGQPVSVDTRTNRVRVWNSDGESMPLWDGVHRLSDGSTITVRRGLVVPTESIISARDRKPPRRRNPPRDFSCRELIGKVCGEQRQCASMEPCRLAGQLSRFEAEERAALQSSGQASAIGTVPAQCRQALADEAQFPPCQKLPPRESLTACGRLERRVCGDAAQCAGDEACQLARQLEKTELDERVAAGDMKKDTPASADCRRALRDSVAFPECGFWRRLLGR